Protein AF-A0A2S5X2V7-F1 (afdb_monomer_lite)

Radius of gyration: 32.19 Å; chains: 1; bounding box: 94×117×65 Å

Sequence (359 aa):
MAGRRTRREPEPGEAVPTWPRVTARIDARGGGMLSWNSTPAEISADDRDAAHASVVARCTRLAQTIARAIRLELHEENRMQEFAVHPSGVMRAIRTDGLPENDVGSEPELTVIVGTCVACAAIATAAETRCPSCGTPEPLLRHGIALRRRADTEPDQPVISEPRAGRRALRRASSQAASTAPSRRPDPGTARAPELAQAIGTETNTRPETQTETQTEPTTEPTPMPRPGTEHRPRRSSRRTAARSSAAPRALVIEFDDSSRAVLAGSAAVGRNPSPVDGRIPVRVDSRDNTVSRTHALVDLDRAGRILVTDYHSTHGVHLSGAGHSAFSPGVVYRVPSGARLRLGDVVCRVSTEPALTG

Structure (mmCIF, N/CA/C/O backbone):
data_AF-A0A2S5X2V7-F1
#
_entry.id   AF-A0A2S5X2V7-F1
#
loop_
_atom_site.group_PDB
_atom_site.id
_atom_site.type_symbol
_atom_site.label_atom_id
_atom_site.label_alt_id
_atom_site.label_comp_id
_atom_site.label_asym_id
_atom_site.label_entity_id
_atom_site.label_seq_id
_atom_site.pdbx_PDB_ins_code
_atom_site.Cartn_x
_atom_site.Cartn_y
_atom_site.Cartn_z
_atom_site.occupancy
_atom_site.B_iso_or_equiv
_atom_site.auth_seq_id
_atom_site.auth_comp_id
_atom_site.auth_asym_id
_atom_site.auth_atom_id
_atom_site.pdbx_PDB_model_num
ATOM 1 N N . MET A 1 1 ? -36.041 -12.722 -25.436 1.00 38.91 1 MET A N 1
ATOM 2 C CA . MET A 1 1 ? -36.022 -12.350 -24.006 1.00 38.91 1 MET A CA 1
ATOM 3 C C . MET A 1 1 ? -34.573 -12.204 -23.573 1.00 38.91 1 MET A C 1
ATOM 5 O O . MET A 1 1 ? -33.858 -13.195 -23.538 1.00 38.91 1 MET A O 1
ATOM 9 N N . ALA A 1 2 ? -34.108 -10.973 -23.361 1.00 41.09 2 ALA A N 1
ATOM 10 C CA . ALA A 1 2 ? -32.736 -10.703 -22.944 1.00 41.09 2 ALA A CA 1
ATOM 11 C C . ALA A 1 2 ? -32.616 -10.961 -21.435 1.00 41.09 2 ALA A C 1
ATOM 13 O O . ALA A 1 2 ? -33.194 -10.229 -20.632 1.00 41.09 2 ALA A O 1
ATOM 14 N N . GLY A 1 3 ? -31.916 -12.034 -21.060 1.00 38.81 3 GLY A N 1
ATOM 15 C CA . GLY A 1 3 ? -31.626 -12.359 -19.667 1.00 38.81 3 GLY A CA 1
ATOM 16 C C . GLY A 1 3 ? -30.844 -11.220 -19.021 1.00 38.81 3 GLY A C 1
ATOM 17 O O . GLY A 1 3 ? -29.699 -10.950 -19.385 1.00 38.81 3 GLY A O 1
ATOM 18 N N . ARG A 1 4 ? -31.490 -10.523 -18.086 1.00 40.12 4 ARG A N 1
ATOM 19 C CA . ARG A 1 4 ? -30.907 -9.439 -17.298 1.00 40.12 4 ARG A CA 1
ATOM 20 C C . ARG A 1 4 ? -29.770 -10.039 -16.465 1.00 40.12 4 ARG A C 1
ATOM 22 O O . ARG A 1 4 ? -30.026 -10.738 -15.491 1.00 40.12 4 ARG A O 1
ATOM 29 N N . ARG A 1 5 ? -28.519 -9.821 -16.888 1.00 43.16 5 ARG A N 1
ATOM 30 C CA . ARG A 1 5 ? -27.321 -10.256 -16.158 1.00 43.16 5 ARG A CA 1
ATOM 31 C C . ARG A 1 5 ? -27.294 -9.527 -14.816 1.00 43.16 5 ARG A C 1
ATOM 33 O O . ARG A 1 5 ? -26.945 -8.351 -14.755 1.00 43.16 5 ARG A O 1
ATOM 40 N N . THR A 1 6 ? -27.700 -10.201 -13.749 1.00 38.94 6 THR A N 1
ATOM 41 C CA . THR A 1 6 ? -27.481 -9.730 -12.382 1.00 38.94 6 THR A CA 1
ATOM 42 C C . THR A 1 6 ? -25.977 -9.715 -12.148 1.00 38.94 6 THR A C 1
ATOM 44 O O . THR A 1 6 ? -25.332 -10.763 -12.138 1.00 38.94 6 THR A O 1
ATOM 47 N N . ARG A 1 7 ? -25.404 -8.513 -12.045 1.00 42.72 7 ARG A N 1
ATOM 48 C CA . ARG A 1 7 ? -24.001 -8.300 -11.692 1.00 42.72 7 ARG A CA 1
ATOM 49 C C . ARG A 1 7 ? -23.820 -8.884 -10.289 1.00 42.72 7 ARG A C 1
ATOM 51 O O . ARG A 1 7 ? -24.342 -8.320 -9.334 1.00 42.72 7 ARG A O 1
ATOM 58 N N . ARG A 1 8 ? -23.196 -10.060 -10.191 1.00 41.47 8 ARG A N 1
ATOM 59 C CA . ARG A 1 8 ? -22.877 -10.686 -8.905 1.00 41.47 8 ARG A CA 1
ATOM 60 C C . ARG A 1 8 ? -21.938 -9.738 -8.165 1.00 41.47 8 ARG A C 1
ATOM 62 O O . ARG A 1 8 ? -20.911 -9.348 -8.718 1.00 41.47 8 ARG A O 1
ATOM 69 N N . GLU A 1 9 ? -22.338 -9.323 -6.975 1.00 39.69 9 GLU A N 1
ATOM 70 C CA . GLU A 1 9 ? -21.481 -8.548 -6.088 1.00 39.69 9 GLU A CA 1
ATOM 71 C C . GLU A 1 9 ? -20.317 -9.457 -5.655 1.00 39.69 9 GLU A C 1
ATOM 73 O O . GLU A 1 9 ? -20.568 -10.622 -5.330 1.00 39.69 9 GLU A O 1
ATOM 78 N N . PRO A 1 10 ? -19.053 -9.009 -5.764 1.00 37.22 10 PRO A N 1
ATOM 79 C CA . PRO A 1 10 ? -17.904 -9.846 -5.439 1.00 37.22 10 PRO A CA 1
ATOM 80 C C . PRO A 1 10 ? -17.957 -10.260 -3.970 1.00 37.22 10 PRO A C 1
ATOM 82 O O . PRO A 1 10 ? -18.129 -9.415 -3.090 1.00 37.22 10 PRO A O 1
ATOM 85 N N . GLU A 1 11 ? -17.785 -11.555 -3.708 1.00 33.16 11 GLU A N 1
ATOM 86 C CA . GLU A 1 11 ? -17.727 -12.061 -2.339 1.00 33.16 11 GLU A CA 1
ATOM 87 C C . GLU A 1 11 ? -16.511 -11.447 -1.613 1.00 33.16 11 GLU A C 1
ATOM 89 O O . GLU A 1 11 ? -15.465 -11.200 -2.237 1.00 33.16 11 GLU A O 1
ATOM 94 N N . PRO A 1 12 ? -16.590 -11.203 -0.293 1.00 34.41 12 PRO A N 1
ATOM 95 C CA . PRO A 1 12 ? -15.465 -10.692 0.482 1.00 34.41 12 PRO A CA 1
ATOM 96 C C . PRO A 1 12 ? -14.192 -11.529 0.267 1.00 34.41 12 PRO A C 1
ATOM 98 O O . PRO A 1 12 ? -14.136 -12.711 0.599 1.00 34.41 12 PRO A O 1
ATOM 101 N N . GLY A 1 13 ? -13.146 -10.903 -0.284 1.00 46.47 13 GLY A N 1
ATOM 102 C CA . GLY A 1 13 ? -11.852 -11.544 -0.560 1.00 46.47 13 GLY A CA 1
ATOM 103 C C . GLY A 1 13 ? -11.644 -12.040 -1.997 1.00 46.47 13 GLY A C 1
ATOM 104 O O . GLY A 1 13 ? -10.529 -12.454 -2.319 1.00 46.47 13 GLY A O 1
ATOM 105 N N . GLU A 1 14 ? -12.661 -11.960 -2.861 1.00 56.25 14 GLU A N 1
ATOM 106 C CA . GLU A 1 14 ? -12.552 -12.292 -4.289 1.00 56.25 14 GLU A CA 1
ATOM 107 C C . GLU A 1 14 ? -11.917 -11.147 -5.100 1.00 56.25 14 GLU A C 1
ATOM 109 O O . GLU A 1 14 ? -11.074 -11.381 -5.969 1.00 56.25 14 GLU A O 1
ATOM 114 N N . ALA A 1 15 ? -12.266 -9.899 -4.771 1.00 70.12 15 ALA A N 1
ATOM 115 C CA . ALA A 1 15 ? -11.714 -8.709 -5.411 1.00 70.12 15 ALA A CA 1
ATOM 116 C C . ALA A 1 15 ? -10.359 -8.304 -4.811 1.00 70.12 15 ALA A C 1
ATOM 118 O O . ALA A 1 15 ? -10.158 -8.300 -3.591 1.00 70.12 15 ALA A O 1
ATOM 119 N N . VAL A 1 16 ? -9.424 -7.908 -5.676 1.00 72.00 16 VAL A N 1
ATOM 120 C CA . VAL A 1 16 ? -8.134 -7.350 -5.261 1.00 72.00 16 VAL A CA 1
ATOM 121 C C . VAL A 1 16 ? -8.385 -5.969 -4.649 1.00 72.00 16 VAL A C 1
ATOM 123 O O . VAL A 1 16 ? -8.931 -5.095 -5.328 1.00 72.00 16 VAL A O 1
ATOM 126 N N . PRO A 1 17 ? -7.995 -5.741 -3.381 1.00 69.88 17 PRO A N 1
ATOM 127 C CA . PRO A 1 17 ? -8.230 -4.464 -2.721 1.00 69.88 17 PRO A CA 1
ATOM 128 C C . PRO A 1 17 ? -7.550 -3.311 -3.463 1.00 69.88 17 PRO A C 1
ATOM 130 O O . PRO A 1 17 ? -6.438 -3.458 -3.971 1.00 69.88 17 PRO A O 1
ATOM 133 N N . THR A 1 18 ? -8.181 -2.138 -3.462 1.00 70.19 18 THR A N 1
ATOM 134 C CA . THR A 1 18 ? -7.637 -0.928 -4.105 1.00 70.19 18 THR A CA 1
ATOM 135 C C . THR A 1 18 ? -6.411 -0.362 -3.390 1.00 70.19 18 THR A C 1
ATOM 137 O O . THR A 1 18 ? -5.687 0.446 -3.965 1.00 70.19 18 THR A O 1
ATOM 140 N N . TRP A 1 19 ? -6.148 -0.804 -2.156 1.00 66.00 19 TRP A N 1
ATOM 141 C CA . TRP A 1 19 ? -4.973 -0.413 -1.389 1.00 66.00 19 TRP A CA 1
ATOM 142 C C . TRP A 1 19 ? -3.916 -1.528 -1.315 1.00 66.00 19 TRP A C 1
ATOM 144 O O . TRP A 1 19 ? -4.266 -2.690 -1.069 1.00 66.00 19 TRP A O 1
ATOM 154 N N . PRO A 1 20 ? -2.615 -1.197 -1.366 1.00 76.69 20 PRO A N 1
ATOM 155 C CA . PRO A 1 20 ? -2.043 0.133 -1.584 1.00 76.69 20 PRO A CA 1
ATOM 156 C C . PRO A 1 20 ? -2.341 0.666 -2.979 1.00 76.69 20 PRO A C 1
ATOM 158 O O . PRO A 1 20 ? -2.379 -0.112 -3.928 1.00 76.69 20 PRO A O 1
ATOM 161 N N . ARG A 1 21 ? -2.526 1.986 -3.097 1.00 77.75 21 ARG A N 1
ATOM 162 C CA . ARG A 1 21 ? -2.690 2.603 -4.411 1.00 77.75 21 ARG A CA 1
ATOM 163 C C . ARG A 1 21 ? -1.318 2.684 -5.057 1.00 77.75 21 ARG A C 1
ATOM 165 O O . ARG A 1 21 ? -0.456 3.431 -4.585 1.00 77.75 21 ARG A O 1
ATOM 172 N N . VAL A 1 22 ? -1.118 1.890 -6.099 1.00 91.44 22 VAL A N 1
ATOM 173 C CA . VAL A 1 22 ? 0.116 1.889 -6.874 1.00 91.44 22 VAL A CA 1
ATOM 174 C C . VAL A 1 22 ? -0.205 2.301 -8.295 1.00 91.44 22 VAL A C 1
ATOM 176 O O . VAL A 1 22 ? -0.992 1.640 -8.965 1.00 91.44 22 VAL A O 1
ATOM 179 N N . THR A 1 23 ? 0.412 3.386 -8.749 1.00 92.62 23 THR A N 1
ATOM 180 C CA . THR A 1 23 ? 0.269 3.865 -10.125 1.00 92.62 23 THR A CA 1
ATOM 181 C C . THR A 1 23 ? 1.649 3.981 -10.744 1.00 92.62 23 THR A C 1
ATOM 183 O O . THR A 1 23 ? 2.519 4.629 -10.163 1.00 92.62 23 THR A O 1
ATOM 186 N N . ALA A 1 24 ? 1.857 3.382 -11.908 1.00 94.56 24 ALA A N 1
ATOM 187 C CA . ALA A 1 24 ? 3.091 3.482 -12.671 1.00 94.56 24 ALA A CA 1
ATOM 188 C C . ALA A 1 24 ? 2.823 4.172 -14.007 1.00 94.56 24 ALA A C 1
ATOM 190 O O . ALA A 1 24 ? 1.793 3.937 -14.633 1.00 94.56 24 ALA A O 1
ATOM 191 N N . ARG A 1 25 ? 3.753 5.015 -14.449 1.00 94.56 25 ARG A N 1
ATOM 192 C CA . ARG A 1 25 ? 3.775 5.585 -15.798 1.00 94.56 25 ARG A CA 1
ATOM 193 C C . ARG A 1 25 ? 5.113 5.233 -16.419 1.00 94.56 25 ARG A C 1
ATOM 195 O O . ARG A 1 25 ? 6.131 5.558 -15.812 1.00 94.56 25 ARG A O 1
ATOM 202 N N . ILE A 1 26 ? 5.101 4.575 -17.571 1.00 93.00 26 ILE A N 1
ATOM 203 C CA . ILE A 1 26 ? 6.309 4.139 -18.279 1.00 93.00 26 ILE A CA 1
ATOM 204 C C . ILE A 1 26 ? 6.290 4.743 -19.685 1.00 93.00 26 ILE A C 1
ATOM 206 O O . ILE A 1 26 ? 5.258 4.739 -20.360 1.00 93.00 26 ILE A O 1
ATOM 210 N N . ASP A 1 27 ? 7.423 5.292 -20.111 1.00 90.25 27 ASP A N 1
ATOM 211 C CA . ASP A 1 27 ? 7.641 5.779 -21.468 1.00 90.25 27 ASP A CA 1
ATOM 212 C C . ASP A 1 27 ? 8.335 4.730 -22.357 1.00 90.25 27 ASP A C 1
ATOM 214 O O . ASP A 1 27 ? 8.827 3.697 -21.902 1.00 90.25 27 ASP A O 1
ATOM 218 N N . ALA A 1 28 ? 8.386 4.997 -23.664 1.00 87.44 28 ALA A N 1
ATOM 219 C CA . ALA A 1 28 ? 8.975 4.078 -24.639 1.00 87.44 28 ALA A CA 1
ATOM 220 C C . ALA A 1 28 ? 10.493 3.859 -24.467 1.00 87.44 28 ALA A C 1
ATOM 222 O O . ALA A 1 28 ? 11.041 2.933 -25.059 1.00 87.44 28 ALA A O 1
ATOM 223 N N . ARG A 1 29 ? 11.183 4.704 -23.691 1.00 89.00 29 ARG A N 1
ATOM 224 C CA . ARG A 1 29 ? 12.630 4.633 -23.444 1.00 89.00 29 ARG A CA 1
ATOM 225 C C . ARG A 1 29 ? 12.968 3.930 -22.127 1.00 89.00 29 ARG A C 1
ATOM 227 O O . ARG A 1 29 ? 14.132 3.921 -21.748 1.00 89.00 29 ARG A O 1
ATOM 234 N N . GLY A 1 30 ? 11.979 3.378 -21.421 1.00 85.69 30 GLY A N 1
ATOM 235 C CA . GLY A 1 30 ? 12.186 2.748 -20.115 1.00 85.69 30 GLY A CA 1
ATOM 236 C C . GLY A 1 30 ? 12.307 3.742 -18.953 1.00 85.69 30 GLY A C 1
ATOM 237 O O . GLY A 1 30 ? 12.647 3.351 -17.833 1.00 85.69 30 GLY A O 1
ATOM 238 N N . GLY A 1 31 ? 12.030 5.025 -19.200 1.00 88.00 31 GLY A N 1
ATOM 239 C CA . GLY A 1 31 ? 11.876 6.045 -18.171 1.00 88.00 31 GLY A CA 1
ATOM 240 C C . GLY A 1 31 ? 10.458 6.050 -17.608 1.00 88.00 31 GLY A C 1
ATOM 241 O O . GLY A 1 31 ? 9.508 5.583 -18.239 1.00 88.00 31 GLY A O 1
ATOM 242 N N . GLY A 1 32 ? 10.286 6.560 -16.392 1.00 88.31 32 GLY A N 1
ATOM 243 C CA . GLY A 1 32 ? 8.955 6.626 -15.815 1.00 88.31 32 GLY A CA 1
ATOM 244 C C . GLY A 1 32 ? 8.888 7.058 -14.365 1.00 88.31 32 GLY A C 1
ATOM 245 O O . GLY A 1 32 ? 9.869 7.458 -13.742 1.00 88.31 32 GLY A O 1
ATOM 246 N N . MET A 1 33 ? 7.687 6.939 -13.811 1.00 91.38 33 MET A N 1
ATOM 247 C CA . MET A 1 33 ? 7.412 7.219 -12.411 1.00 91.38 33 MET A CA 1
ATOM 248 C C . MET A 1 33 ? 6.496 6.145 -11.833 1.00 91.38 33 MET A C 1
ATOM 250 O O . MET A 1 33 ? 5.394 5.923 -12.328 1.00 91.38 33 MET A O 1
ATOM 254 N N . LEU A 1 34 ? 6.941 5.509 -10.754 1.00 90.56 34 LEU A N 1
ATOM 255 C CA . LEU A 1 34 ? 6.125 4.680 -9.881 1.00 90.56 34 LEU A CA 1
ATOM 256 C C . LEU A 1 34 ? 5.682 5.528 -8.696 1.00 90.56 34 LEU A C 1
ATOM 258 O O . LEU A 1 34 ? 6.505 6.120 -8.013 1.00 90.56 34 LEU A O 1
ATOM 262 N N . SER A 1 35 ? 4.397 5.548 -8.395 1.00 82.56 35 SER A N 1
ATOM 263 C CA . SER A 1 35 ? 3.876 6.159 -7.181 1.00 82.56 35 SER A CA 1
ATOM 264 C C . SER A 1 35 ? 3.249 5.099 -6.297 1.00 82.56 35 SER A C 1
ATOM 266 O O . SER A 1 35 ? 2.527 4.219 -6.767 1.00 82.56 35 SER A O 1
ATOM 268 N N . TRP A 1 36 ? 3.528 5.192 -5.004 1.00 82.12 36 TRP A N 1
ATOM 269 C CA . TRP A 1 36 ? 2.879 4.385 -3.985 1.00 82.12 36 TRP A CA 1
ATOM 270 C C . TRP A 1 36 ? 2.255 5.310 -2.947 1.00 82.12 36 TRP A C 1
ATOM 272 O O . TRP A 1 36 ? 2.966 6.102 -2.332 1.00 82.12 36 TRP A O 1
ATOM 282 N N . ASN A 1 37 ? 0.930 5.244 -2.783 1.00 73.75 37 ASN A N 1
ATOM 283 C CA . ASN A 1 37 ? 0.168 6.160 -1.926 1.00 73.75 37 ASN A CA 1
ATOM 284 C C . ASN A 1 37 ? 0.568 7.634 -2.168 1.00 73.75 37 ASN A C 1
ATOM 286 O O . ASN A 1 37 ? 0.846 8.377 -1.232 1.00 73.75 37 ASN A O 1
ATOM 290 N N . SER A 1 38 ? 0.668 8.033 -3.442 1.00 69.75 38 SER A N 1
ATOM 291 C CA . SER A 1 38 ? 1.097 9.375 -3.881 1.00 69.75 38 SER A CA 1
ATOM 292 C C . SER A 1 38 ? 2.555 9.756 -3.582 1.00 69.75 38 SER A C 1
ATOM 294 O O . SER A 1 38 ? 2.934 10.895 -3.835 1.00 69.75 38 SER A O 1
ATOM 296 N N . THR A 1 39 ? 3.393 8.834 -3.098 1.00 73.12 39 THR A N 1
ATOM 297 C CA . THR A 1 39 ? 4.844 9.046 -2.981 1.00 73.12 39 THR A CA 1
ATOM 298 C C . THR A 1 39 ? 5.514 8.635 -4.292 1.00 73.12 39 THR A C 1
ATOM 300 O O . THR A 1 39 ? 5.532 7.435 -4.589 1.00 73.12 39 THR A O 1
ATOM 303 N N . PRO A 1 40 ? 6.025 9.583 -5.100 1.00 79.06 40 PRO A N 1
ATOM 304 C CA . PRO A 1 40 ? 6.637 9.275 -6.384 1.00 79.06 40 PRO A CA 1
ATOM 305 C C . PRO A 1 40 ? 8.042 8.694 -6.215 1.00 79.06 40 PRO A C 1
ATOM 307 O O . PRO A 1 40 ? 8.782 9.023 -5.287 1.00 79.06 40 PRO A O 1
ATOM 310 N N . ALA A 1 41 ? 8.407 7.835 -7.152 1.00 82.62 41 ALA A N 1
ATOM 311 C CA . ALA A 1 41 ? 9.702 7.211 -7.286 1.00 82.62 41 ALA A CA 1
ATOM 312 C C . ALA A 1 41 ? 10.006 7.056 -8.781 1.00 82.62 41 ALA A C 1
ATOM 314 O O . ALA A 1 41 ? 9.272 6.380 -9.498 1.00 82.62 41 ALA A O 1
ATOM 315 N N . GLU A 1 42 ? 11.077 7.684 -9.253 1.00 87.31 42 GLU A N 1
ATOM 316 C CA . GLU A 1 42 ? 11.547 7.547 -10.631 1.00 87.31 42 GLU A CA 1
ATOM 317 C C . GLU A 1 42 ? 11.888 6.092 -10.988 1.00 87.31 42 GLU A C 1
ATOM 319 O O . GLU A 1 42 ? 12.399 5.311 -10.179 1.00 87.31 42 GLU A O 1
ATOM 324 N N . ILE A 1 43 ? 11.579 5.733 -12.228 1.00 88.06 43 ILE A N 1
ATOM 325 C CA . ILE A 1 43 ? 11.966 4.474 -12.854 1.00 88.06 43 ILE A CA 1
ATOM 326 C C . ILE A 1 43 ? 12.939 4.828 -13.974 1.00 88.06 43 ILE A C 1
ATOM 328 O O . ILE A 1 43 ? 12.663 5.712 -14.784 1.00 88.06 43 ILE A O 1
ATOM 332 N N . SER A 1 44 ? 14.066 4.126 -14.020 1.00 87.19 44 SER A N 1
ATOM 333 C CA . SER A 1 44 ? 15.013 4.197 -15.126 1.00 87.19 44 SER A CA 1
ATOM 334 C C . SER A 1 44 ? 15.494 2.787 -15.447 1.00 87.19 44 SER A C 1
ATOM 336 O O . SER A 1 44 ? 16.053 2.102 -14.584 1.00 87.19 44 SER A O 1
ATOM 338 N N . ALA A 1 45 ? 15.239 2.358 -16.678 1.00 88.19 45 ALA A N 1
ATOM 339 C CA . ALA A 1 45 ? 15.683 1.096 -17.249 1.00 88.19 45 ALA A CA 1
ATOM 340 C C . ALA A 1 45 ? 16.203 1.319 -18.678 1.00 88.19 45 ALA A C 1
ATOM 342 O O . ALA A 1 45 ? 16.084 2.419 -19.214 1.00 88.19 45 ALA A O 1
ATOM 343 N N . ASP A 1 46 ? 16.809 0.288 -19.271 1.00 87.81 46 ASP A N 1
ATOM 344 C CA . ASP A 1 46 ? 17.400 0.378 -20.616 1.00 87.81 46 ASP A CA 1
ATOM 345 C C . ASP A 1 46 ? 16.344 0.454 -21.726 1.00 87.81 46 ASP A C 1
ATOM 347 O O . ASP A 1 46 ? 16.576 1.050 -22.777 1.00 87.81 46 ASP A O 1
ATOM 351 N N . ASP A 1 47 ? 15.180 -0.143 -21.479 1.00 90.44 47 ASP A N 1
ATOM 352 C CA . ASP A 1 47 ? 14.048 -0.189 -22.391 1.00 90.44 47 ASP A CA 1
ATOM 353 C C . ASP A 1 47 ? 12.727 -0.352 -21.616 1.00 90.44 47 ASP A C 1
ATOM 355 O O . ASP A 1 47 ? 12.691 -0.446 -20.381 1.00 90.44 47 ASP A O 1
ATOM 359 N N . ARG A 1 48 ? 11.614 -0.349 -22.356 1.00 90.31 48 ARG A N 1
ATOM 360 C CA . ARG A 1 48 ? 10.261 -0.476 -21.804 1.00 90.31 48 ARG A CA 1
ATOM 361 C C . ARG A 1 48 ? 10.034 -1.807 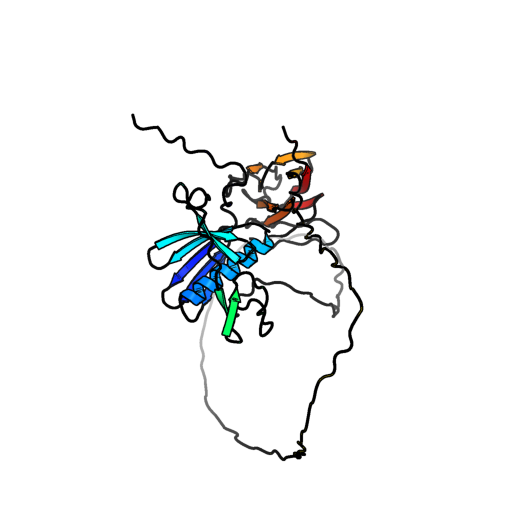-21.086 1.00 90.31 48 ARG A C 1
ATOM 363 O O . ARG A 1 48 ? 9.425 -1.800 -20.018 1.00 90.31 48 ARG A O 1
ATOM 370 N N . ASP A 1 49 ? 10.505 -2.921 -21.637 1.00 89.00 49 ASP A N 1
ATOM 371 C CA . ASP A 1 49 ? 10.268 -4.251 -21.066 1.00 89.00 49 ASP A CA 1
ATOM 372 C C . ASP A 1 49 ? 11.022 -4.402 -19.741 1.00 89.00 49 ASP A C 1
ATOM 374 O O . ASP A 1 49 ? 10.474 -4.889 -18.747 1.00 89.00 49 ASP A O 1
ATOM 378 N N . ALA A 1 50 ? 12.248 -3.879 -19.683 1.00 89.88 50 ALA A N 1
ATOM 379 C CA . ALA A 1 50 ? 13.033 -3.776 -18.466 1.00 89.88 50 ALA A CA 1
ATOM 380 C C . ALA A 1 50 ? 12.346 -2.878 -17.423 1.00 89.88 50 ALA A C 1
ATOM 382 O O . ALA A 1 50 ? 12.251 -3.266 -16.257 1.00 89.88 50 ALA A O 1
ATOM 383 N N . ALA A 1 51 ? 11.797 -1.722 -17.820 1.00 91.50 51 ALA A N 1
ATOM 384 C CA . ALA A 1 51 ? 11.049 -0.848 -16.912 1.00 91.50 51 ALA A CA 1
ATOM 385 C C . ALA A 1 51 ? 9.785 -1.525 -16.367 1.00 91.50 51 ALA A C 1
ATOM 387 O O . ALA A 1 51 ? 9.496 -1.437 -15.169 1.00 91.50 51 ALA A O 1
ATOM 388 N N . HIS A 1 52 ? 9.055 -2.242 -17.221 1.00 91.75 52 HIS A N 1
ATOM 389 C CA . HIS A 1 52 ? 7.880 -3.010 -16.831 1.00 91.75 52 HIS A CA 1
ATOM 390 C C . HIS A 1 52 ? 8.252 -4.105 -15.818 1.00 91.75 52 HIS A C 1
ATOM 392 O O . HIS A 1 52 ? 7.641 -4.207 -14.748 1.00 91.75 52 HIS A O 1
ATOM 398 N N . ALA A 1 53 ? 9.331 -4.850 -16.075 1.00 91.50 53 ALA A N 1
ATOM 399 C CA . ALA A 1 53 ? 9.862 -5.839 -15.144 1.00 91.50 53 ALA A CA 1
ATOM 400 C C . ALA A 1 53 ? 10.284 -5.218 -13.798 1.00 91.50 53 ALA A C 1
ATOM 402 O O . ALA A 1 53 ? 9.949 -5.760 -12.740 1.00 91.50 53 ALA A O 1
ATOM 403 N N . SER A 1 54 ? 10.939 -4.051 -13.808 1.00 91.56 54 SER A N 1
ATOM 404 C CA . SER A 1 54 ? 11.287 -3.293 -12.598 1.00 91.56 54 SER A CA 1
ATOM 405 C C . SER A 1 54 ? 10.051 -2.871 -11.794 1.00 91.56 54 SER A C 1
ATOM 407 O O . SER A 1 54 ? 10.020 -3.032 -10.568 1.00 91.56 54 SER A O 1
ATOM 409 N N . VAL A 1 55 ? 9.009 -2.356 -12.460 1.00 93.62 55 VAL A N 1
ATOM 410 C CA . VAL A 1 55 ? 7.743 -1.961 -11.820 1.00 93.62 55 VAL A CA 1
ATOM 411 C C . VAL A 1 55 ? 7.086 -3.157 -11.148 1.00 93.62 55 VAL A C 1
ATOM 413 O O . VAL A 1 55 ? 6.739 -3.081 -9.964 1.00 93.62 55 VAL A O 1
ATOM 416 N N . VAL A 1 56 ? 6.959 -4.278 -11.859 1.00 93.50 56 VAL A N 1
ATOM 417 C CA . VAL A 1 56 ? 6.328 -5.483 -11.314 1.00 93.50 56 VAL A CA 1
ATOM 418 C C . VAL A 1 56 ? 7.161 -6.078 -10.184 1.00 93.50 56 VAL A C 1
ATOM 420 O O . VAL A 1 56 ? 6.589 -6.469 -9.167 1.00 93.50 56 VAL A O 1
ATOM 423 N N . ALA A 1 57 ? 8.493 -6.083 -10.279 1.00 92.12 57 ALA A N 1
ATOM 424 C CA . ALA A 1 57 ? 9.366 -6.517 -9.187 1.00 92.12 57 ALA A CA 1
ATOM 425 C C . ALA A 1 57 ? 9.136 -5.681 -7.919 1.00 92.12 57 ALA A C 1
ATOM 427 O O . ALA A 1 57 ? 8.952 -6.222 -6.826 1.00 92.12 57 ALA A O 1
ATOM 428 N N . ARG A 1 58 ? 9.042 -4.354 -8.052 1.00 90.69 58 ARG A N 1
ATOM 429 C CA . ARG A 1 58 ? 8.786 -3.455 -6.919 1.00 90.69 58 ARG A CA 1
ATOM 430 C C . ARG A 1 58 ? 7.386 -3.630 -6.332 1.00 90.69 58 ARG A C 1
ATOM 432 O O . ARG A 1 58 ? 7.233 -3.703 -5.111 1.00 90.69 58 ARG A O 1
ATOM 439 N N . CYS A 1 59 ? 6.376 -3.770 -7.184 1.00 92.56 59 CYS A N 1
ATOM 440 C CA . CYS A 1 59 ? 5.014 -4.100 -6.770 1.00 92.56 59 CYS A CA 1
ATOM 441 C C . CYS A 1 59 ? 4.962 -5.455 -6.051 1.00 92.56 59 CYS A C 1
ATOM 443 O O . CYS A 1 59 ? 4.308 -5.591 -5.020 1.00 92.56 59 CYS A O 1
ATOM 445 N N . THR A 1 60 ? 5.729 -6.434 -6.525 1.00 91.12 60 THR A N 1
ATOM 446 C CA . THR A 1 60 ? 5.854 -7.755 -5.904 1.00 91.12 60 THR A CA 1
ATOM 447 C C . THR A 1 60 ? 6.489 -7.657 -4.521 1.00 91.12 60 THR A C 1
ATOM 449 O O . THR A 1 60 ? 5.982 -8.261 -3.578 1.00 91.12 60 THR A O 1
ATOM 452 N N . ARG A 1 61 ? 7.534 -6.838 -4.338 1.00 89.19 61 ARG A N 1
ATOM 453 C CA . ARG A 1 61 ? 8.120 -6.567 -3.011 1.00 89.19 61 ARG A CA 1
ATOM 454 C C . ARG A 1 61 ? 7.101 -5.982 -2.036 1.00 89.19 61 ARG A C 1
ATOM 456 O O . ARG A 1 61 ? 7.066 -6.381 -0.867 1.00 89.19 61 ARG A O 1
ATOM 463 N N . LEU A 1 62 ? 6.268 -5.057 -2.505 1.00 84.94 62 LEU A N 1
ATOM 464 C CA . LEU A 1 62 ? 5.198 -4.478 -1.701 1.00 84.94 62 LEU A CA 1
ATOM 465 C C . LEU A 1 62 ? 4.141 -5.536 -1.357 1.00 84.94 62 LEU A C 1
ATOM 467 O O . LEU A 1 62 ? 3.844 -5.729 -0.179 1.00 84.94 62 LEU A O 1
ATOM 471 N N . ALA A 1 63 ? 3.669 -6.293 -2.351 1.00 85.06 63 ALA A N 1
ATOM 472 C CA . ALA A 1 63 ? 2.733 -7.406 -2.195 1.00 85.06 63 ALA A CA 1
ATOM 473 C C . ALA A 1 63 ? 3.239 -8.472 -1.203 1.00 85.06 63 ALA A C 1
ATOM 475 O O . ALA A 1 63 ? 2.483 -8.942 -0.353 1.00 85.06 63 ALA A O 1
ATOM 476 N N . GLN A 1 64 ? 4.527 -8.824 -1.255 1.00 82.62 64 GLN A N 1
ATOM 477 C CA . GLN A 1 64 ? 5.186 -9.724 -0.300 1.00 82.62 64 GLN A CA 1
ATOM 478 C C . GLN A 1 64 ? 5.170 -9.159 1.122 1.00 82.62 64 GLN A C 1
ATOM 480 O O . GLN A 1 64 ? 4.886 -9.893 2.068 1.00 82.62 64 GLN A O 1
ATOM 485 N N . THR A 1 65 ? 5.430 -7.859 1.271 1.00 79.44 65 THR A N 1
ATOM 486 C CA . THR A 1 65 ? 5.447 -7.176 2.574 1.00 79.44 65 THR A CA 1
ATOM 487 C C . THR A 1 65 ? 4.069 -7.194 3.232 1.00 79.44 65 THR A C 1
ATOM 489 O O . THR A 1 65 ? 3.958 -7.504 4.416 1.00 79.44 65 THR A O 1
ATOM 492 N N . ILE A 1 66 ? 3.012 -6.939 2.457 1.00 78.50 66 ILE A N 1
ATOM 493 C CA . ILE A 1 66 ? 1.622 -6.976 2.940 1.00 78.50 66 ILE A CA 1
ATOM 494 C C . ILE A 1 66 ? 0.979 -8.373 2.851 1.00 78.50 66 ILE A C 1
ATOM 496 O O . ILE A 1 66 ? -0.196 -8.540 3.167 1.00 78.50 66 ILE A O 1
ATOM 500 N N . ALA A 1 67 ? 1.724 -9.369 2.366 1.00 76.94 67 ALA A N 1
ATOM 501 C CA . ALA A 1 67 ? 1.300 -10.750 2.147 1.00 76.94 67 ALA A CA 1
ATOM 502 C C . ALA A 1 67 ? -0.014 -10.929 1.349 1.00 76.94 67 ALA A C 1
ATOM 504 O O . ALA A 1 67 ? -0.750 -11.894 1.572 1.00 76.94 67 ALA A O 1
ATOM 505 N N . ARG A 1 68 ? -0.319 -10.041 0.394 1.00 80.31 68 ARG A N 1
ATOM 506 C CA . ARG A 1 68 ? -1.497 -10.135 -0.491 1.00 80.31 68 ARG A CA 1
ATOM 507 C C . ARG A 1 68 ? -1.236 -9.499 -1.854 1.00 80.31 68 ARG A C 1
ATOM 509 O O . ARG A 1 68 ? -0.269 -8.765 -2.008 1.00 80.31 68 ARG A O 1
ATOM 516 N N . ALA A 1 69 ? -2.092 -9.803 -2.832 1.00 83.44 69 ALA A N 1
ATOM 517 C CA . ALA A 1 69 ? -2.032 -9.138 -4.131 1.00 83.44 69 ALA A CA 1
ATOM 518 C C . ALA A 1 69 ? -2.371 -7.648 -3.994 1.00 83.44 69 ALA A C 1
ATOM 520 O O . ALA A 1 69 ? -3.191 -7.282 -3.147 1.00 83.44 69 ALA A O 1
ATOM 521 N N . ILE A 1 70 ? -1.738 -6.821 -4.819 1.00 89.25 70 ILE A N 1
ATOM 522 C CA . ILE A 1 70 ? -1.983 -5.379 -4.882 1.00 89.25 70 ILE A CA 1
ATOM 523 C C . ILE A 1 70 ? -2.477 -4.982 -6.255 1.00 89.25 70 ILE A C 1
ATOM 525 O O . ILE A 1 70 ? -2.143 -5.633 -7.242 1.00 89.25 70 ILE A O 1
ATOM 529 N N . ARG A 1 71 ? -3.235 -3.893 -6.304 1.00 91.69 71 ARG A N 1
ATOM 530 C CA . ARG A 1 71 ? -3.677 -3.278 -7.545 1.00 91.69 71 ARG A CA 1
ATOM 531 C C . ARG A 1 71 ? -2.606 -2.316 -8.058 1.00 91.69 71 ARG A C 1
ATOM 533 O O . ARG A 1 71 ? -2.164 -1.432 -7.327 1.00 91.69 71 ARG A O 1
ATOM 540 N N . LEU A 1 72 ? -2.192 -2.517 -9.301 1.00 94.25 72 LEU A N 1
ATOM 541 C CA . LEU A 1 72 ? -1.295 -1.657 -10.058 1.00 94.25 72 LEU A CA 1
ATOM 542 C C . LEU A 1 72 ? -2.094 -1.015 -11.189 1.00 94.25 72 LEU A C 1
ATOM 544 O O . LEU A 1 72 ? -2.638 -1.717 -12.032 1.00 94.25 72 LEU A O 1
ATOM 548 N N . GLU A 1 73 ? -2.137 0.309 -11.207 1.00 94.44 73 GLU A N 1
ATOM 549 C CA . GLU A 1 73 ? -2.629 1.105 -12.328 1.00 94.44 73 GLU A CA 1
ATOM 550 C C . GLU A 1 73 ? -1.431 1.473 -13.209 1.00 94.44 73 GLU A C 1
ATOM 552 O O . GLU A 1 73 ? -0.589 2.286 -12.821 1.00 94.44 73 GLU A O 1
ATOM 557 N N . LEU A 1 74 ? -1.309 0.839 -14.368 1.00 94.12 74 LEU A N 1
ATOM 558 C CA . LEU A 1 74 ? -0.177 1.010 -15.268 1.00 94.12 74 LEU A CA 1
ATOM 559 C C . LEU A 1 74 ? -0.595 1.866 -16.467 1.00 94.12 74 LEU A C 1
ATOM 561 O O . LEU A 1 74 ? -1.520 1.524 -17.202 1.00 94.12 74 LEU A O 1
ATOM 565 N N . HIS A 1 75 ? 0.092 2.992 -16.643 1.00 93.94 75 HIS A N 1
ATOM 566 C CA . HIS A 1 75 ? -0.064 3.903 -17.772 1.00 93.94 75 HIS A CA 1
ATOM 567 C C . HIS A 1 75 ? 1.102 3.711 -18.730 1.00 93.94 75 HIS A C 1
ATOM 569 O O . HIS A 1 75 ? 2.247 4.025 -18.392 1.00 93.94 75 HIS A O 1
ATOM 575 N N . GLU A 1 76 ? 0.797 3.258 -19.935 1.00 89.38 76 GLU A N 1
ATOM 576 C CA . GLU A 1 76 ? 1.766 3.107 -21.013 1.00 89.38 76 GLU A CA 1
ATOM 577 C C . GLU A 1 76 ? 1.271 3.871 -22.231 1.00 89.38 76 GLU A C 1
ATOM 579 O O . GLU A 1 76 ? 0.174 3.617 -22.735 1.00 89.38 76 GLU A O 1
ATOM 584 N N . GLU A 1 77 ? 2.082 4.818 -22.701 1.00 83.38 77 GLU A N 1
ATOM 585 C CA . GLU A 1 77 ? 1.732 5.721 -23.801 1.00 83.38 77 GLU A CA 1
ATOM 586 C C . GLU A 1 77 ? 0.385 6.429 -23.552 1.00 83.38 77 GLU A C 1
ATOM 588 O O . GLU A 1 77 ? 0.318 7.383 -22.778 1.00 83.38 77 GLU A O 1
ATOM 593 N N . ASN A 1 78 ? -0.686 5.952 -24.194 1.00 82.25 78 ASN A N 1
ATOM 594 C CA . ASN A 1 78 ? -2.041 6.487 -24.090 1.00 82.25 78 ASN A CA 1
ATOM 595 C C . ASN A 1 78 ? -3.061 5.439 -23.609 1.00 82.25 78 ASN A C 1
ATOM 597 O O . ASN A 1 78 ? -4.266 5.597 -23.807 1.00 82.25 78 ASN A O 1
ATOM 601 N N . ARG A 1 79 ? -2.586 4.333 -23.026 1.00 87.75 79 ARG A N 1
ATOM 602 C CA . ARG A 1 79 ? -3.414 3.268 -22.456 1.00 87.75 79 ARG A CA 1
ATOM 603 C C . ARG A 1 79 ? -3.197 3.199 -20.951 1.00 87.75 79 ARG A C 1
ATOM 605 O O . ARG A 1 79 ? -2.072 3.282 -20.469 1.00 87.75 79 ARG A O 1
ATOM 612 N N . MET A 1 80 ? -4.295 3.028 -20.226 1.00 91.00 80 MET A N 1
ATOM 613 C CA . MET A 1 80 ? -4.290 2.717 -18.803 1.00 91.00 80 MET A CA 1
ATOM 614 C C . MET A 1 80 ? -4.889 1.325 -18.629 1.00 91.00 80 MET A C 1
ATOM 616 O O . MET A 1 80 ? -5.955 1.042 -19.179 1.00 91.00 80 MET A O 1
ATOM 620 N N . GLN A 1 81 ? -4.182 0.466 -17.902 1.00 90.50 81 GLN A N 1
ATOM 621 C CA . GLN A 1 81 ? -4.614 -0.885 -17.564 1.00 90.50 81 GLN A CA 1
ATOM 622 C C . GLN A 1 81 ? -4.421 -1.141 -16.074 1.00 90.50 81 GLN A C 1
ATOM 624 O O . GLN A 1 81 ? -3.545 -0.559 -15.431 1.00 90.50 81 GLN A O 1
ATOM 629 N N . GLU A 1 82 ? -5.238 -2.033 -15.524 1.00 92.25 82 GLU A N 1
ATOM 630 C CA . GLU A 1 82 ? -5.156 -2.412 -14.123 1.00 92.25 82 GLU A CA 1
ATOM 631 C C . GLU A 1 82 ? -4.747 -3.865 -13.972 1.00 92.25 82 GLU A C 1
ATOM 633 O O . GLU A 1 82 ? -5.255 -4.766 -14.640 1.00 92.25 82 GLU A O 1
ATOM 638 N N . PHE A 1 83 ? -3.827 -4.089 -13.043 1.00 93.25 83 PHE A N 1
ATOM 639 C CA . PHE A 1 83 ? -3.265 -5.397 -12.783 1.00 93.25 83 PHE A CA 1
ATOM 640 C C . PHE A 1 83 ? -3.319 -5.736 -11.301 1.00 93.25 83 PHE A C 1
ATOM 642 O O . PHE A 1 83 ? -3.110 -4.891 -10.433 1.00 93.25 83 PHE A O 1
ATOM 649 N N . ALA A 1 84 ? -3.535 -7.009 -11.005 1.00 90.19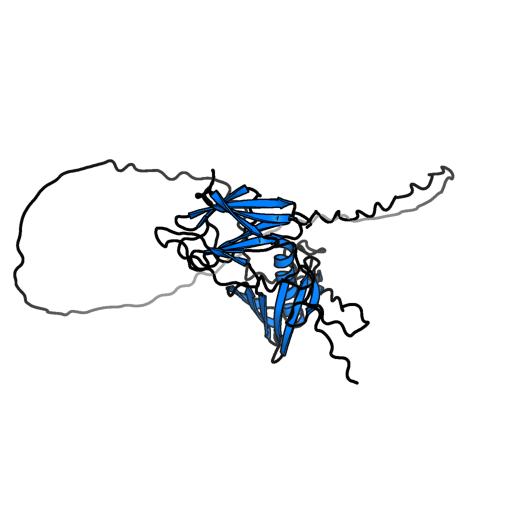 84 ALA A N 1
ATOM 650 C CA . ALA A 1 84 ? -3.219 -7.602 -9.724 1.00 90.19 84 ALA A CA 1
ATOM 651 C C . ALA A 1 84 ? -1.785 -8.130 -9.755 1.00 90.19 84 ALA A C 1
ATOM 653 O O . ALA A 1 84 ? -1.470 -9.061 -10.498 1.00 90.19 84 ALA A O 1
ATOM 654 N N . VAL A 1 85 ? -0.921 -7.569 -8.914 1.00 93.00 85 VAL A N 1
ATOM 655 C CA . VAL A 1 85 ? 0.443 -8.066 -8.714 1.00 93.00 85 VAL A CA 1
ATOM 656 C C . VAL A 1 85 ? 0.479 -8.909 -7.448 1.00 93.00 85 VAL A C 1
ATOM 658 O O . VAL A 1 85 ? 0.219 -8.424 -6.345 1.00 93.00 85 VAL A O 1
ATOM 661 N N . HIS A 1 86 ? 0.779 -10.196 -7.601 1.00 87.81 86 HIS A N 1
ATOM 662 C CA . HIS A 1 86 ? 0.793 -11.163 -6.511 1.00 87.81 86 HIS A CA 1
ATOM 663 C C . HIS A 1 86 ? 2.159 -11.220 -5.803 1.00 87.81 86 HIS A C 1
ATOM 665 O O . HIS A 1 86 ? 3.194 -11.002 -6.430 1.00 87.81 86 HIS A O 1
ATOM 671 N N . PRO A 1 87 ? 2.207 -11.641 -4.521 1.00 84.38 87 PRO A N 1
ATOM 672 C CA . PRO A 1 87 ? 3.469 -11.864 -3.801 1.00 84.38 87 PRO A CA 1
ATOM 673 C C . PRO A 1 87 ? 4.428 -12.863 -4.473 1.00 84.38 87 PRO A C 1
ATOM 675 O O . PRO A 1 87 ? 5.616 -12.893 -4.158 1.00 84.38 87 PRO A O 1
ATOM 678 N N . SER A 1 88 ? 3.908 -13.706 -5.369 1.00 84.00 88 SER A N 1
ATOM 679 C CA . SER A 1 88 ? 4.659 -14.694 -6.144 1.00 84.00 88 SER A CA 1
ATOM 680 C C . SER A 1 88 ? 5.329 -14.130 -7.400 1.00 84.00 88 SER A C 1
ATOM 682 O O . SER A 1 88 ? 5.878 -14.918 -8.157 1.00 84.00 88 SER A O 1
ATOM 684 N N . GLY A 1 89 ? 5.247 -12.822 -7.670 1.00 84.88 89 GLY A N 1
ATOM 685 C CA . GLY A 1 89 ? 5.779 -12.223 -8.904 1.00 84.88 89 GLY A CA 1
ATOM 686 C C . GLY A 1 89 ? 4.920 -12.464 -10.144 1.00 84.88 89 GLY A C 1
ATOM 687 O O . GLY A 1 89 ? 5.364 -12.220 -11.261 1.00 84.88 89 GLY A O 1
ATOM 688 N N . VAL A 1 90 ? 3.696 -12.955 -9.943 1.00 88.62 90 VAL A N 1
ATOM 689 C CA . VAL A 1 90 ? 2.712 -13.153 -11.008 1.00 88.62 90 VAL A CA 1
ATOM 690 C C . VAL A 1 90 ? 1.873 -11.889 -11.138 1.00 88.62 90 VAL A C 1
ATOM 692 O O . VAL A 1 90 ? 1.360 -11.383 -10.135 1.00 88.62 90 VAL A O 1
ATOM 695 N N . MET A 1 91 ? 1.717 -11.413 -12.365 1.00 91.19 91 MET A N 1
ATOM 696 C CA . MET A 1 91 ? 0.831 -10.315 -12.722 1.00 91.19 91 MET A CA 1
ATOM 697 C C . MET A 1 91 ? -0.405 -10.864 -13.440 1.00 91.19 91 MET A C 1
ATOM 699 O O . MET A 1 91 ? -0.315 -11.837 -14.187 1.00 91.19 91 MET A O 1
ATOM 703 N N . ARG A 1 92 ? -1.565 -10.264 -13.180 1.00 89.88 92 ARG A N 1
ATOM 704 C CA . ARG A 1 92 ? -2.845 -10.652 -13.781 1.00 89.88 92 ARG A CA 1
ATOM 705 C C . ARG A 1 92 ? -3.652 -9.410 -14.129 1.00 89.88 92 ARG A C 1
ATOM 707 O O . ARG A 1 92 ? -3.766 -8.537 -13.274 1.00 89.88 92 ARG A O 1
ATOM 714 N N . ALA A 1 93 ? -4.241 -9.342 -15.318 1.00 89.69 93 ALA A N 1
ATOM 715 C CA . ALA A 1 93 ? -5.164 -8.264 -15.667 1.00 89.69 93 ALA A CA 1
ATOM 716 C C . ALA A 1 93 ? -6.437 -8.324 -14.804 1.00 89.69 93 ALA A C 1
ATOM 718 O O . ALA A 1 93 ? -6.981 -9.400 -14.528 1.00 89.69 93 ALA A O 1
ATOM 719 N N . ILE A 1 94 ? -6.893 -7.166 -14.335 1.00 86.56 94 ILE A N 1
ATOM 720 C CA . ILE A 1 94 ? -8.122 -7.033 -13.554 1.00 86.56 94 ILE A CA 1
ATOM 721 C C . ILE A 1 94 ? -8.972 -5.897 -14.099 1.00 86.56 94 ILE A C 1
ATOM 723 O O . ILE A 1 94 ? -8.477 -4.920 -14.651 1.00 86.56 94 ILE A O 1
ATOM 727 N N . ARG A 1 95 ? -10.276 -6.014 -13.886 1.00 84.81 95 ARG A N 1
ATOM 728 C CA . ARG A 1 95 ? -11.229 -4.949 -14.178 1.00 84.81 95 ARG A CA 1
ATOM 729 C C . ARG A 1 95 ? -11.210 -3.899 -13.070 1.00 84.81 95 ARG A C 1
ATOM 731 O O . ARG A 1 95 ? -10.708 -4.121 -11.966 1.00 84.81 95 ARG A O 1
ATOM 738 N N . THR A 1 96 ? -11.921 -2.802 -13.314 1.00 78.19 96 THR A N 1
ATOM 739 C CA . THR A 1 96 ? -12.107 -1.717 -12.339 1.00 78.19 96 THR A CA 1
ATOM 740 C C . THR A 1 96 ? -12.788 -2.141 -11.036 1.00 78.19 96 THR A C 1
ATOM 742 O O . THR A 1 96 ? -12.571 -1.519 -9.997 1.00 78.19 96 THR A O 1
ATOM 745 N N . ASP A 1 97 ? -13.551 -3.234 -11.041 1.00 72.56 97 ASP A N 1
ATOM 746 C CA . ASP A 1 97 ? -14.137 -3.827 -9.832 1.00 72.56 97 ASP A CA 1
ATOM 747 C C . ASP A 1 97 ? -13.159 -4.719 -9.039 1.00 72.56 97 ASP A C 1
ATOM 749 O O . ASP A 1 97 ? -13.531 -5.279 -8.012 1.00 72.56 97 ASP A O 1
ATOM 753 N N . GLY A 1 98 ? -11.897 -4.823 -9.473 1.00 70.44 98 GLY A N 1
ATOM 754 C CA . GLY A 1 98 ? -10.851 -5.596 -8.804 1.00 70.44 98 GLY A CA 1
ATOM 755 C C . GLY A 1 98 ? -10.925 -7.102 -9.058 1.00 70.44 98 GLY A C 1
ATOM 756 O O . GLY A 1 98 ? -10.134 -7.850 -8.478 1.00 70.44 98 GLY A O 1
ATOM 757 N N . LEU A 1 99 ? -11.854 -7.553 -9.904 1.00 76.25 99 LEU A N 1
ATOM 758 C CA . LEU A 1 99 ? -11.971 -8.946 -10.317 1.00 76.25 99 LEU A CA 1
ATOM 759 C C . LEU A 1 99 ? -11.076 -9.235 -11.527 1.00 76.25 99 LEU A C 1
ATOM 761 O O . LEU A 1 99 ? -10.840 -8.337 -12.338 1.00 76.25 99 LEU A O 1
ATOM 765 N N . PRO A 1 100 ? -10.590 -10.478 -11.675 1.00 76.88 100 PRO A N 1
ATOM 766 C CA . PRO A 1 100 ? -9.814 -10.872 -12.843 1.00 76.88 100 PRO A CA 1
ATOM 767 C C . PRO A 1 100 ? -10.583 -10.620 -14.145 1.00 76.88 100 PRO A C 1
ATOM 769 O O . PRO A 1 100 ? -11.787 -10.883 -14.232 1.00 76.88 100 PRO A O 1
ATOM 772 N N . GLU A 1 101 ? -9.876 -10.118 -15.157 1.00 74.06 101 GLU A N 1
ATOM 773 C CA . GLU A 1 101 ? -10.370 -10.128 -16.532 1.00 74.06 101 GLU A CA 1
ATOM 774 C C . GLU A 1 101 ? -10.350 -11.571 -17.036 1.00 74.06 101 GLU A C 1
ATOM 776 O O . GLU A 1 101 ? -9.325 -12.077 -17.476 1.00 74.06 101 GLU A O 1
ATOM 781 N N . ASN A 1 102 ? -11.489 -12.252 -16.924 1.00 69.69 102 ASN A N 1
ATOM 782 C CA . ASN A 1 102 ? -11.701 -13.547 -17.553 1.00 69.69 102 ASN A CA 1
ATOM 783 C C . ASN A 1 102 ? -12.785 -13.396 -18.617 1.00 69.69 102 ASN A C 1
ATOM 785 O O . ASN A 1 102 ? -13.890 -12.926 -18.315 1.00 69.69 102 ASN A O 1
ATOM 789 N N . ASP A 1 103 ? -12.507 -13.869 -19.828 1.00 58.78 103 ASP A N 1
ATOM 790 C CA . ASP A 1 103 ? -13.571 -14.237 -20.753 1.00 58.78 103 ASP A CA 1
ATOM 791 C C . ASP A 1 103 ? -14.359 -15.408 -20.157 1.00 58.78 103 ASP A C 1
ATOM 793 O O . ASP A 1 103 ? -13.806 -16.298 -19.506 1.00 58.78 103 ASP A O 1
ATOM 797 N N . VAL A 1 104 ? -15.683 -15.389 -20.322 1.00 49.25 104 VAL A N 1
ATOM 798 C CA . VAL A 1 104 ? -16.582 -16.394 -19.740 1.00 49.25 104 VAL A CA 1
ATOM 799 C C . VAL A 1 104 ? -16.162 -17.791 -20.217 1.00 49.25 104 VAL A C 1
ATOM 801 O O . VAL A 1 104 ? -16.400 -18.143 -21.367 1.00 49.25 104 VAL A O 1
ATOM 804 N N . GLY A 1 105 ? -15.565 -18.584 -19.320 1.00 49.72 105 GLY A N 1
ATOM 805 C CA . GLY A 1 105 ? -15.112 -19.955 -19.590 1.00 49.72 105 GLY A CA 1
ATOM 806 C C . GLY A 1 105 ? -13.595 -20.155 -19.694 1.00 49.72 105 GLY A C 1
ATOM 807 O O . GLY A 1 105 ? -13.174 -21.301 -19.831 1.00 49.72 105 GLY A O 1
ATOM 808 N N . SER A 1 106 ? -12.785 -19.098 -19.586 1.00 51.38 106 SER A N 1
ATOM 809 C CA . SER A 1 106 ? -11.318 -19.190 -19.625 1.00 51.38 106 SER A CA 1
ATOM 810 C C . SER A 1 106 ? -10.689 -19.015 -18.241 1.00 51.38 106 SER A C 1
ATOM 812 O O . SER A 1 106 ? -11.127 -18.186 -17.438 1.00 51.38 106 SER A O 1
ATOM 814 N N . GLU A 1 107 ? -9.645 -19.799 -17.964 1.00 52.25 107 GLU A N 1
ATOM 815 C CA . GLU A 1 107 ? -8.772 -19.591 -16.805 1.00 52.25 107 GLU A CA 1
ATOM 816 C C . GLU A 1 107 ? -8.059 -18.230 -16.926 1.00 52.25 107 GLU A C 1
ATOM 818 O O . GLU A 1 107 ? -7.673 -17.846 -18.033 1.00 52.25 107 GLU A O 1
ATOM 823 N N . PRO A 1 108 ? -7.866 -17.497 -15.814 1.00 58.12 108 PRO A N 1
ATOM 824 C CA . PRO A 1 108 ? -7.188 -16.204 -15.828 1.00 58.12 108 PRO A CA 1
ATOM 825 C C . PRO A 1 108 ? -5.769 -16.335 -16.381 1.00 58.12 108 PRO A C 1
ATOM 827 O O . PRO A 1 108 ? -4.982 -17.141 -15.879 1.00 58.12 108 PRO A O 1
ATOM 830 N N . GLU A 1 109 ? -5.414 -15.489 -17.347 1.00 68.69 109 GLU A N 1
ATOM 831 C CA . GLU A 1 109 ? -4.051 -15.415 -17.867 1.00 68.69 109 GLU A CA 1
ATOM 832 C C . GLU A 1 109 ? -3.106 -14.934 -16.751 1.00 68.69 109 GLU A C 1
ATOM 834 O O . GLU A 1 109 ? -3.228 -13.829 -16.213 1.00 68.69 109 GLU A O 1
ATOM 839 N N . LEU A 1 110 ? -2.206 -15.823 -16.327 1.00 78.00 110 LEU A N 1
ATOM 840 C CA . LEU A 1 110 ? -1.209 -15.557 -15.297 1.00 78.00 110 LEU A CA 1
ATOM 841 C C . LEU A 1 110 ? 0.140 -15.321 -15.956 1.00 78.00 110 LEU A C 1
ATOM 843 O O . LEU A 1 110 ? 0.772 -16.263 -16.433 1.00 78.00 110 LEU A O 1
ATOM 847 N N . THR A 1 111 ? 0.619 -14.083 -15.911 1.00 85.75 111 THR A N 1
ATOM 848 C CA . THR A 1 111 ? 1.899 -13.724 -16.516 1.00 85.75 111 THR A CA 1
ATOM 849 C C . THR A 1 111 ? 2.987 -13.703 -15.449 1.00 85.75 111 THR A C 1
ATOM 851 O O . THR A 1 111 ? 2.944 -12.916 -14.499 1.00 85.75 111 THR A O 1
ATOM 854 N N . VAL A 1 112 ? 3.981 -14.580 -15.588 1.00 88.00 112 VAL A N 1
ATOM 855 C CA . VAL A 1 112 ? 5.220 -14.498 -14.804 1.00 88.00 112 VAL A CA 1
ATOM 856 C C . VAL A 1 112 ? 6.121 -13.474 -15.474 1.00 88.0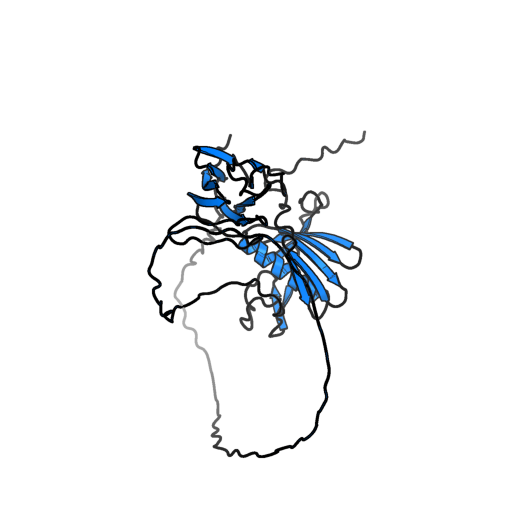0 112 VAL A C 1
ATOM 858 O O . VAL A 1 112 ? 6.498 -13.647 -16.630 1.00 88.00 112 VAL A O 1
ATOM 861 N N . ILE A 1 113 ? 6.468 -12.414 -14.750 1.00 89.94 113 ILE A N 1
ATOM 862 C CA . ILE A 1 113 ? 7.327 -11.363 -15.291 1.00 89.94 113 ILE A CA 1
ATOM 863 C C . ILE A 1 113 ? 8.791 -11.713 -15.033 1.00 89.94 113 ILE A C 1
ATOM 865 O O . ILE A 1 113 ? 9.210 -11.935 -13.890 1.00 89.94 113 ILE A O 1
ATOM 869 N N . VAL A 1 114 ? 9.550 -11.767 -16.124 1.00 90.50 114 VAL A N 1
ATOM 870 C CA . VAL A 1 114 ? 10.989 -12.026 -16.159 1.00 90.50 114 VAL A CA 1
ATOM 871 C C . VAL A 1 114 ? 11.717 -10.794 -16.681 1.00 90.50 114 VAL A C 1
ATOM 873 O O . VAL A 1 114 ? 11.170 -10.026 -17.466 1.00 90.50 114 VAL A O 1
ATOM 876 N N . GLY A 1 115 ? 12.953 -10.612 -16.241 1.00 90.50 115 GLY A N 1
ATOM 877 C CA . GLY A 1 115 ? 13.861 -9.596 -16.758 1.00 90.50 115 GLY A CA 1
ATOM 878 C C . GLY A 1 115 ? 15.307 -10.032 -16.562 1.00 90.50 115 GLY A C 1
ATOM 879 O O . GLY A 1 115 ? 15.576 -11.153 -16.128 1.00 90.50 115 GLY A O 1
ATOM 880 N N . THR A 1 116 ? 16.250 -9.150 -16.862 1.00 92.94 116 THR A N 1
ATOM 881 C CA . THR A 1 116 ? 17.682 -9.414 -16.691 1.00 92.94 116 THR A CA 1
ATOM 882 C C . THR A 1 116 ? 18.224 -8.713 -15.457 1.00 92.94 116 THR A C 1
ATOM 884 O O . THR A 1 116 ? 17.891 -7.562 -15.175 1.00 92.94 116 THR A O 1
ATOM 887 N N . CYS A 1 117 ? 19.095 -9.396 -14.721 1.00 92.75 117 CYS A N 1
ATOM 888 C CA . CYS A 1 117 ? 19.765 -8.825 -13.570 1.00 92.75 117 CYS A CA 1
ATOM 889 C C . CYS A 1 117 ? 20.604 -7.611 -13.980 1.00 92.75 117 CYS A C 1
ATOM 891 O O . CYS A 1 117 ? 21.482 -7.725 -14.830 1.00 92.75 117 CYS A O 1
ATOM 893 N N . VAL A 1 118 ? 20.417 -6.480 -13.304 1.00 91.50 118 VAL A N 1
ATOM 894 C CA . VAL A 1 118 ? 21.144 -5.231 -13.583 1.00 91.50 118 VAL A CA 1
ATOM 895 C C . VAL A 1 118 ? 22.659 -5.330 -13.370 1.00 91.50 118 VAL A C 1
ATOM 897 O O . VAL A 1 118 ? 23.394 -4.473 -13.846 1.00 91.50 118 VAL A O 1
ATOM 900 N N . ALA A 1 119 ? 23.134 -6.346 -12.641 1.00 91.62 119 ALA A N 1
ATOM 901 C CA . ALA A 1 119 ? 24.552 -6.524 -12.324 1.00 91.62 119 ALA A CA 1
ATOM 902 C C . ALA A 1 119 ? 25.266 -7.546 -13.222 1.00 91.62 119 ALA A C 1
ATOM 904 O O . ALA A 1 119 ? 26.426 -7.343 -13.562 1.00 91.62 119 ALA A O 1
ATOM 905 N N . CYS A 1 120 ? 24.608 -8.652 -13.583 1.00 93.56 120 CYS A N 1
ATOM 906 C CA . CYS A 1 120 ? 25.240 -9.750 -14.330 1.00 93.56 120 CYS A CA 1
ATOM 907 C C . CYS A 1 120 ? 24.479 -10.179 -15.591 1.00 93.56 120 CYS A C 1
ATOM 909 O O . CYS A 1 120 ? 24.856 -11.166 -16.214 1.00 93.56 120 CYS A O 1
ATOM 911 N N . ALA A 1 121 ? 23.387 -9.491 -15.935 1.00 93.19 121 ALA A N 1
ATOM 912 C CA . ALA A 1 121 ? 22.489 -9.792 -17.051 1.00 93.19 121 ALA A CA 1
ATOM 913 C C . ALA A 1 121 ? 21.797 -11.174 -17.024 1.00 93.19 121 ALA A C 1
ATOM 915 O O . ALA A 1 121 ? 20.997 -11.467 -17.908 1.00 93.19 121 ALA A O 1
ATOM 916 N N . ALA A 1 122 ? 22.024 -12.011 -16.004 1.00 93.31 122 ALA A N 1
ATOM 917 C CA . ALA A 1 122 ? 21.319 -13.285 -15.857 1.00 93.31 122 ALA A CA 1
ATOM 918 C C . ALA A 1 122 ? 19.802 -13.078 -15.715 1.00 93.31 122 ALA A C 1
ATOM 920 O O . ALA A 1 122 ? 19.361 -12.126 -15.068 1.00 93.31 122 ALA A O 1
ATOM 921 N N . ILE A 1 123 ? 19.007 -13.989 -16.280 1.00 93.38 123 ILE A N 1
ATOM 922 C CA . ILE A 1 123 ? 17.543 -13.948 -16.178 1.00 93.38 123 ILE A CA 1
ATOM 923 C C . ILE A 1 123 ? 17.129 -14.063 -14.704 1.00 93.38 123 ILE A C 1
ATOM 925 O O . ILE A 1 123 ? 17.622 -14.925 -13.977 1.00 93.38 123 ILE A O 1
ATOM 929 N N . ALA A 1 124 ? 16.217 -13.192 -14.281 1.00 91.38 124 ALA A N 1
ATOM 930 C CA . ALA A 1 124 ? 15.642 -13.153 -12.945 1.00 91.38 124 ALA A CA 1
ATOM 931 C C . ALA A 1 124 ? 14.127 -12.925 -13.018 1.00 91.38 124 ALA A C 1
ATOM 933 O O . ALA A 1 124 ? 13.619 -12.243 -13.913 1.00 91.38 124 ALA A O 1
ATOM 934 N N . THR A 1 125 ? 13.393 -13.483 -12.059 1.00 92.69 125 THR A N 1
ATOM 935 C CA . THR A 1 125 ? 11.940 -13.282 -11.943 1.00 92.69 125 THR A CA 1
ATOM 936 C C . THR A 1 125 ? 11.608 -12.101 -11.030 1.00 92.69 125 THR A C 1
ATOM 938 O O . THR A 1 125 ? 12.332 -11.804 -10.080 1.00 92.69 125 THR A O 1
ATOM 941 N N . ALA A 1 126 ? 10.455 -11.459 -11.237 1.00 89.62 126 ALA A N 1
ATOM 942 C CA . ALA A 1 126 ? 9.968 -10.382 -10.363 1.00 89.62 126 ALA A CA 1
ATOM 943 C C . ALA A 1 126 ? 9.763 -10.807 -8.890 1.00 89.62 126 ALA A C 1
ATOM 945 O O . ALA A 1 126 ? 9.690 -9.960 -7.998 1.00 89.62 126 ALA A O 1
ATOM 946 N N . ALA A 1 127 ? 9.672 -12.113 -8.621 1.00 88.44 127 ALA A N 1
ATOM 947 C CA . ALA A 1 127 ? 9.545 -12.673 -7.278 1.00 88.44 127 ALA A CA 1
ATOM 948 C C . ALA A 1 127 ? 10.867 -12.699 -6.498 1.00 88.44 127 ALA A C 1
ATOM 950 O O . ALA A 1 127 ? 10.855 -12.731 -5.261 1.00 88.44 127 ALA A O 1
ATOM 951 N N . GLU A 1 128 ? 11.995 -12.726 -7.207 1.00 90.12 128 GLU A N 1
ATOM 952 C CA . GLU A 1 128 ? 13.310 -12.926 -6.621 1.00 90.12 128 GLU A CA 1
ATOM 953 C C . GLU A 1 128 ? 13.776 -11.707 -5.835 1.00 90.12 128 GLU A C 1
ATOM 955 O O . GLU A 1 128 ? 13.765 -10.561 -6.281 1.00 90.12 128 GLU A O 1
ATOM 960 N N . THR A 1 129 ? 14.243 -11.975 -4.621 1.00 89.06 129 THR A N 1
ATOM 961 C CA . THR A 1 129 ? 14.799 -10.937 -3.748 1.00 89.06 129 THR A CA 1
ATOM 962 C C . THR A 1 129 ? 16.295 -10.726 -3.967 1.00 89.06 129 THR A C 1
ATOM 964 O O . THR A 1 129 ? 16.826 -9.691 -3.563 1.00 89.06 129 THR A O 1
ATOM 967 N N . ARG A 1 130 ? 16.957 -11.703 -4.597 1.00 93.25 130 ARG A N 1
ATOM 968 C CA . ARG A 1 130 ? 18.374 -11.719 -4.959 1.00 93.25 130 ARG A CA 1
ATOM 969 C C . ARG A 1 130 ? 18.540 -12.452 -6.285 1.00 93.25 130 ARG A C 1
ATOM 971 O O . ARG A 1 130 ? 17.819 -13.417 -6.521 1.00 93.25 130 ARG A O 1
ATOM 978 N N . CYS A 1 131 ? 19.499 -12.024 -7.100 1.00 93.88 131 CYS A N 1
ATOM 979 C CA . CYS A 1 131 ? 19.857 -12.726 -8.328 1.00 93.88 131 CYS A CA 1
ATOM 980 C C . CYS A 1 131 ? 20.308 -14.166 -8.011 1.00 93.88 131 CYS A C 1
ATOM 982 O O . CYS A 1 131 ? 21.186 -14.329 -7.158 1.00 93.88 131 CYS A O 1
ATOM 984 N N . PRO A 1 132 ? 19.795 -15.194 -8.710 1.00 91.38 132 PRO A N 1
ATOM 985 C CA . PRO A 1 132 ? 20.222 -16.578 -8.514 1.00 91.38 132 PRO A CA 1
ATOM 986 C C . PRO A 1 132 ? 21.663 -16.825 -8.981 1.00 91.38 132 PRO A C 1
ATOM 988 O O . PRO A 1 132 ? 22.300 -17.754 -8.498 1.00 91.38 132 PRO A O 1
ATOM 991 N N . SER A 1 133 ? 22.186 -15.991 -9.889 1.00 94.81 133 SER A N 1
ATOM 992 C CA . SER A 1 133 ? 23.541 -16.134 -10.428 1.00 94.81 133 SER A CA 1
ATOM 993 C C . SER A 1 133 ? 24.593 -15.386 -9.605 1.00 94.81 133 SER A C 1
ATOM 995 O O . SER A 1 133 ? 25.596 -15.976 -9.224 1.00 94.81 133 SER A O 1
ATOM 997 N N . CYS A 1 134 ? 24.397 -14.089 -9.342 1.00 95.06 134 CYS A N 1
ATOM 998 C CA . CYS A 1 134 ? 25.417 -13.243 -8.702 1.00 95.06 134 CYS A CA 1
ATOM 999 C C . CYS A 1 134 ? 25.058 -12.785 -7.279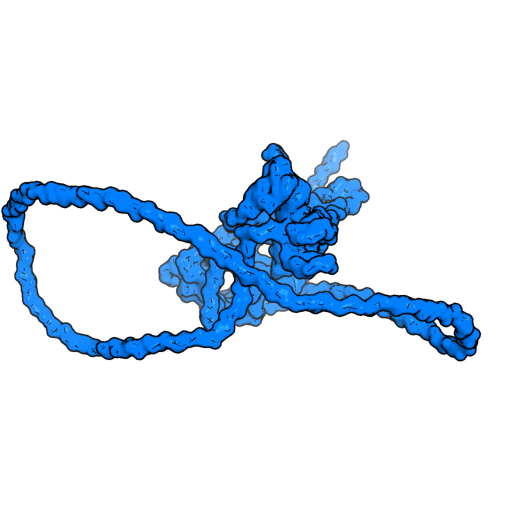 1.00 95.06 134 CYS A C 1
ATOM 1001 O O . CYS A 1 134 ? 25.832 -12.071 -6.648 1.00 95.06 134 CYS A O 1
ATOM 1003 N N . GLY A 1 135 ? 23.874 -13.136 -6.766 1.00 92.50 135 GLY A N 1
ATOM 1004 C CA . GLY A 1 135 ? 23.437 -12.771 -5.415 1.00 92.50 135 GLY A CA 1
ATOM 1005 C C . GLY A 1 135 ? 23.036 -11.304 -5.213 1.00 92.50 135 GLY A C 1
ATOM 1006 O O . GLY A 1 135 ? 22.612 -10.957 -4.106 1.00 92.50 135 GLY A O 1
ATOM 1007 N N . THR A 1 136 ? 23.119 -10.453 -6.245 1.00 91.94 136 THR A N 1
ATOM 1008 C CA . THR A 1 136 ? 22.742 -9.030 -6.179 1.00 91.94 136 THR A CA 1
ATOM 1009 C C . THR A 1 136 ? 21.317 -8.869 -5.648 1.00 91.94 136 THR A C 1
ATOM 1011 O O . THR A 1 136 ? 20.404 -9.493 -6.198 1.00 91.94 136 THR A O 1
ATOM 1014 N N . PRO A 1 137 ? 21.093 -8.066 -4.590 1.00 89.50 137 PRO A N 1
ATOM 1015 C CA . PRO A 1 137 ? 19.754 -7.815 -4.077 1.00 89.50 137 PRO A CA 1
ATOM 1016 C C . PRO A 1 137 ? 18.925 -7.047 -5.104 1.00 89.50 137 PRO A C 1
ATOM 1018 O O . PRO A 1 137 ? 19.445 -6.166 -5.779 1.00 89.50 137 PRO A O 1
ATOM 1021 N N . GLU A 1 138 ? 17.634 -7.375 -5.183 1.00 87.88 138 GLU A N 1
ATOM 1022 C CA . GLU A 1 138 ? 16.677 -6.714 -6.082 1.00 87.88 138 GLU A CA 1
ATOM 1023 C C . GLU A 1 138 ? 17.176 -6.685 -7.542 1.00 87.88 138 GLU A C 1
ATOM 1025 O O . GLU A 1 138 ? 17.412 -5.619 -8.108 1.00 87.88 138 GLU A O 1
ATOM 1030 N N . PRO A 1 139 ? 17.348 -7.865 -8.170 1.00 91.06 139 PRO A N 1
ATOM 1031 C CA . PRO A 1 139 ? 18.088 -8.005 -9.423 1.00 91.06 139 PRO A CA 1
ATOM 1032 C C . PRO A 1 139 ? 17.520 -7.186 -10.584 1.00 91.06 139 PRO A C 1
ATOM 1034 O O . PRO A 1 139 ? 18.275 -6.846 -11.484 1.00 91.06 139 PRO A O 1
ATOM 1037 N N . LEU A 1 140 ? 16.226 -6.863 -10.567 1.00 89.62 140 LEU A N 1
ATOM 1038 C CA . LEU A 1 140 ? 15.545 -6.107 -11.621 1.00 89.62 140 LEU A CA 1
ATOM 1039 C C . LEU A 1 140 ? 15.457 -4.599 -11.333 1.00 89.62 140 LEU A C 1
ATOM 1041 O O . LEU A 1 140 ? 14.788 -3.883 -12.070 1.00 89.62 140 LEU A O 1
ATOM 1045 N N . LEU A 1 141 ? 16.071 -4.098 -10.254 1.00 84.19 141 LEU A N 1
ATOM 1046 C CA . LEU A 1 141 ? 16.020 -2.685 -9.869 1.00 84.19 141 LEU A CA 1
ATOM 1047 C C . LEU A 1 141 ? 17.404 -2.038 -10.003 1.00 84.19 141 LEU A C 1
ATOM 1049 O O . LEU A 1 141 ? 18.350 -2.408 -9.304 1.00 84.19 141 LEU A O 1
ATOM 1053 N N . ARG A 1 142 ? 17.526 -1.019 -10.866 1.00 79.31 142 ARG A N 1
ATOM 1054 C CA . ARG A 1 142 ? 18.719 -0.158 -10.884 1.00 79.31 142 ARG A CA 1
ATOM 1055 C C . ARG A 1 142 ? 18.750 0.667 -9.597 1.00 79.31 142 ARG A C 1
ATOM 1057 O O . ARG A 1 142 ? 17.744 1.252 -9.193 1.00 79.31 142 ARG A O 1
ATOM 1064 N N . HIS A 1 143 ? 19.895 0.671 -8.916 1.00 52.97 143 HIS A N 1
ATOM 1065 C CA . HIS A 1 143 ? 20.061 1.407 -7.664 1.00 52.97 143 HIS A CA 1
ATOM 1066 C C . HIS A 1 143 ? 19.881 2.910 -7.917 1.00 52.97 143 HIS A C 1
ATOM 1068 O O . HIS A 1 143 ? 20.699 3.547 -8.569 1.00 52.97 143 HIS A O 1
ATOM 1074 N N . GLY A 1 144 ? 18.792 3.453 -7.379 1.00 43.56 144 GLY A N 1
ATOM 1075 C CA . GLY A 1 144 ? 18.462 4.880 -7.409 1.00 43.56 144 GLY A CA 1
ATOM 1076 C C . GLY A 1 144 ? 17.391 5.257 -6.387 1.00 43.56 144 GLY A C 1
ATOM 1077 O O . GLY A 1 144 ? 17.365 6.384 -5.909 1.00 43.56 144 GLY A O 1
ATOM 1078 N N . ILE A 1 145 ? 16.544 4.306 -5.970 1.00 39.16 145 ILE A N 1
ATOM 1079 C CA . ILE A 1 145 ? 15.498 4.560 -4.973 1.00 39.16 145 ILE A CA 1
ATOM 1080 C C . ILE A 1 145 ? 15.395 3.374 -4.026 1.00 39.16 145 ILE A C 1
ATOM 1082 O O . ILE A 1 145 ? 14.522 2.515 -4.147 1.00 39.16 145 ILE A O 1
ATOM 1086 N N . ALA A 1 146 ? 16.296 3.345 -3.048 1.00 34.66 146 ALA A N 1
ATOM 1087 C CA . ALA A 1 146 ? 16.109 2.510 -1.879 1.00 34.66 146 ALA A CA 1
ATOM 1088 C C . ALA A 1 146 ? 14.792 2.923 -1.199 1.00 34.66 146 ALA A C 1
ATOM 1090 O O . ALA A 1 146 ? 14.657 4.048 -0.712 1.00 34.66 146 ALA A O 1
ATOM 1091 N N . LEU A 1 147 ? 13.828 2.002 -1.096 1.00 39.59 147 LEU A N 1
ATOM 1092 C CA . LEU A 1 147 ? 12.936 2.025 0.062 1.00 39.59 147 LEU A CA 1
ATOM 1093 C C . LEU A 1 147 ? 13.881 1.977 1.260 1.00 39.59 147 LEU A C 1
ATOM 1095 O O . LEU A 1 147 ? 14.573 0.973 1.416 1.00 39.59 147 LEU A O 1
ATOM 1099 N N . ARG A 1 148 ? 14.007 3.069 2.026 1.00 33.62 148 ARG A N 1
ATOM 1100 C CA . ARG A 1 148 ? 14.927 3.138 3.169 1.00 33.62 148 ARG A CA 1
ATOM 1101 C C . ARG A 1 148 ? 14.585 2.030 4.161 1.00 33.62 148 ARG A C 1
ATOM 1103 O O . ARG A 1 148 ? 13.793 2.208 5.079 1.00 33.62 148 ARG A O 1
ATOM 1110 N N . ARG A 1 149 ? 15.204 0.872 3.974 1.00 32.66 149 ARG A N 1
ATOM 1111 C CA . ARG A 1 149 ? 15.257 -0.212 4.931 1.00 32.66 149 ARG A CA 1
ATOM 1112 C C . ARG A 1 149 ? 16.355 0.215 5.896 1.00 32.66 149 ARG A C 1
ATOM 1114 O O . ARG A 1 149 ? 17.531 0.092 5.570 1.00 32.66 149 ARG A O 1
ATOM 1121 N N . ARG A 1 150 ? 16.000 0.820 7.033 1.00 36.44 150 ARG A N 1
ATOM 1122 C CA . ARG A 1 150 ? 16.989 1.003 8.103 1.00 36.44 150 ARG A CA 1
ATOM 1123 C C . ARG A 1 150 ? 17.288 -0.380 8.673 1.00 36.44 150 ARG A C 1
ATOM 1125 O O . ARG A 1 150 ? 16.515 -0.896 9.471 1.00 36.44 150 ARG A O 1
ATOM 1132 N N . ALA A 1 151 ? 18.360 -0.981 8.171 1.00 33.16 151 ALA A N 1
ATOM 1133 C CA . ALA A 1 151 ? 19.133 -1.949 8.922 1.00 33.16 151 ALA A CA 1
ATOM 1134 C C . ALA A 1 151 ? 19.897 -1.185 10.015 1.00 33.16 151 ALA A C 1
ATOM 1136 O O . ALA A 1 151 ? 20.478 -0.135 9.744 1.00 33.16 151 ALA A O 1
ATOM 1137 N N . ASP A 1 152 ? 19.755 -1.686 11.238 1.00 33.53 152 ASP A N 1
ATOM 1138 C CA . ASP A 1 152 ? 20.730 -1.742 12.326 1.00 33.53 152 ASP A CA 1
ATOM 1139 C C . ASP A 1 152 ? 21.664 -0.535 12.492 1.00 33.53 152 ASP A C 1
ATOM 1141 O O . ASP A 1 152 ? 22.690 -0.390 11.835 1.00 33.53 152 ASP A O 1
ATOM 1145 N N . THR A 1 153 ? 21.318 0.328 13.447 1.00 32.47 153 THR A N 1
ATOM 1146 C CA . THR A 1 153 ? 22.305 1.192 14.099 1.00 32.47 153 THR A CA 1
ATOM 1147 C C . THR A 1 153 ? 22.901 0.395 15.256 1.00 32.47 153 THR A C 1
ATOM 1149 O O . THR A 1 153 ? 22.264 0.261 16.299 1.00 32.47 153 THR A O 1
ATOM 1152 N N . GLU A 1 154 ? 24.088 -0.176 15.049 1.00 32.56 154 GLU A N 1
ATOM 1153 C CA . GLU A 1 154 ? 24.961 -0.603 16.149 1.00 32.56 154 GLU A CA 1
ATOM 1154 C C . GLU A 1 154 ? 25.445 0.643 16.925 1.00 32.56 154 GLU A C 1
ATOM 1156 O O . GLU A 1 154 ? 25.557 1.722 16.326 1.00 32.56 154 GLU A O 1
ATOM 1161 N N . PRO A 1 155 ? 25.679 0.547 18.246 1.00 45.66 155 PRO A N 1
ATOM 1162 C CA . PRO A 1 155 ? 25.916 1.696 19.100 1.00 45.66 155 PRO A CA 1
ATOM 1163 C C . PRO A 1 155 ? 27.416 1.941 19.286 1.00 45.66 155 PRO A C 1
ATOM 1165 O O . PRO A 1 155 ? 28.129 1.036 19.688 1.00 45.66 155 PRO A O 1
ATOM 1168 N N . ASP A 1 156 ? 27.874 3.174 19.077 1.00 31.61 156 ASP A N 1
ATOM 1169 C CA . ASP A 1 156 ? 28.809 3.827 20.003 1.00 31.61 156 ASP A CA 1
ATOM 1170 C C . ASP A 1 156 ? 29.069 5.277 19.573 1.00 31.61 156 ASP A C 1
ATOM 1172 O O . ASP A 1 156 ? 29.622 5.536 18.506 1.00 31.61 156 ASP A O 1
ATOM 1176 N N . GLN A 1 157 ? 28.649 6.240 20.397 1.00 36.84 157 GLN A N 1
ATOM 1177 C CA . GLN A 1 157 ? 29.578 7.097 21.144 1.00 36.84 157 GLN A CA 1
ATOM 1178 C C . GLN A 1 157 ? 28.822 8.134 22.004 1.00 36.84 157 GLN A C 1
ATOM 1180 O O . GLN A 1 157 ? 27.729 8.582 21.642 1.00 36.84 157 GLN A O 1
ATOM 1185 N N . PRO A 1 158 ? 29.378 8.498 23.176 1.00 38.81 158 PRO A N 1
ATOM 1186 C CA . PRO A 1 158 ? 28.660 9.190 24.237 1.00 38.81 158 PRO A CA 1
ATOM 1187 C C . PRO A 1 158 ? 28.590 10.7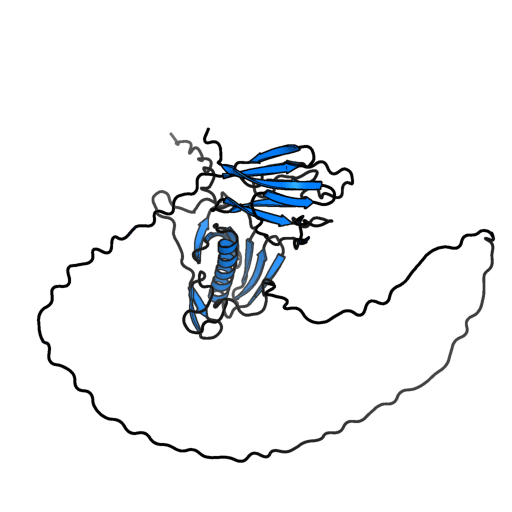03 24.009 1.00 38.81 158 PRO A C 1
ATOM 1189 O O . PRO A 1 158 ? 29.597 11.379 23.804 1.00 38.81 158 PRO A O 1
ATOM 1192 N N . VAL A 1 159 ? 27.383 11.255 24.134 1.00 38.62 159 VAL A N 1
ATOM 1193 C CA . VAL A 1 159 ? 27.168 12.702 24.197 1.00 38.62 159 VAL A CA 1
ATOM 1194 C C . VAL A 1 159 ? 27.467 13.177 25.618 1.00 38.62 159 VAL A C 1
ATOM 1196 O O . VAL A 1 159 ? 26.733 12.881 26.563 1.00 38.62 159 VAL A O 1
ATOM 1199 N N . ILE A 1 160 ? 28.557 13.929 25.757 1.00 37.78 160 ILE A N 1
ATOM 1200 C CA . ILE A 1 160 ? 28.887 14.695 26.960 1.00 37.78 160 ILE A CA 1
ATOM 1201 C C . ILE A 1 160 ? 27.728 15.658 27.234 1.00 37.78 160 ILE A C 1
ATOM 1203 O O . ILE A 1 160 ? 27.410 16.530 26.427 1.00 37.78 160 ILE A O 1
ATOM 1207 N N . SER A 1 161 ? 27.069 15.454 28.369 1.00 36.22 161 SER A N 1
ATOM 1208 C CA . SER A 1 161 ? 25.961 16.277 28.844 1.00 36.22 161 SER A CA 1
ATOM 1209 C C . SER A 1 161 ? 26.507 17.348 29.785 1.00 36.22 161 SER A C 1
ATOM 1211 O O . SER A 1 161 ? 26.967 17.020 30.877 1.00 36.22 161 SER A O 1
ATOM 1213 N N . GLU A 1 162 ? 26.437 18.623 29.398 1.00 37.88 162 GLU A N 1
ATOM 1214 C CA . GLU A 1 162 ? 26.605 19.725 30.349 1.00 37.88 162 GLU A CA 1
ATOM 1215 C C . GLU A 1 162 ? 25.271 20.046 31.052 1.00 37.88 162 GLU A C 1
ATOM 1217 O O . GLU A 1 162 ? 24.235 20.184 30.391 1.00 37.88 162 GLU A O 1
ATOM 1222 N N . PRO A 1 163 ? 25.261 20.192 32.389 1.00 39.34 163 PRO A N 1
ATOM 1223 C CA . PRO A 1 163 ? 24.047 20.435 33.155 1.00 39.34 163 PRO A CA 1
ATOM 1224 C C . PRO A 1 163 ? 23.769 21.937 33.319 1.00 39.34 163 PRO A C 1
ATOM 1226 O O . PRO A 1 163 ? 24.539 22.663 33.944 1.00 39.34 163 PRO A O 1
ATOM 1229 N N . ARG A 1 164 ? 22.603 22.413 32.862 1.00 38.50 164 ARG A N 1
ATOM 1230 C CA . ARG A 1 164 ? 22.040 23.702 33.308 1.00 38.50 164 ARG A CA 1
ATOM 1231 C C . ARG A 1 164 ? 20.941 23.491 34.350 1.00 38.50 164 ARG A C 1
ATOM 1233 O O . ARG A 1 164 ? 19.762 23.370 34.029 1.00 38.50 164 ARG A O 1
ATOM 1240 N N . ALA A 1 165 ? 21.349 23.510 35.619 1.00 37.72 165 ALA A N 1
ATOM 1241 C CA . ALA A 1 165 ? 20.554 24.091 36.706 1.00 37.72 165 ALA A CA 1
ATOM 1242 C C . ALA A 1 165 ? 20.394 25.607 36.429 1.00 37.72 165 ALA A C 1
ATOM 1244 O O . ALA A 1 165 ? 21.263 26.205 35.811 1.00 37.72 165 ALA A O 1
ATOM 1245 N N . GLY A 1 166 ? 19.366 26.357 36.810 1.00 32.88 166 GLY A N 1
ATOM 1246 C CA . GLY A 1 166 ? 18.222 26.142 37.674 1.00 32.88 166 GLY A CA 1
ATOM 1247 C C . GLY A 1 166 ? 17.772 27.521 38.193 1.00 32.88 166 GLY A C 1
ATOM 1248 O O . GLY A 1 166 ? 18.551 28.213 38.825 1.00 32.88 166 GLY A O 1
ATOM 1249 N N . ARG A 1 167 ? 16.505 27.874 37.930 1.00 39.09 167 ARG A N 1
ATOM 1250 C CA . ARG A 1 167 ? 15.585 28.747 38.704 1.00 39.09 167 ARG A CA 1
ATOM 1251 C C . ARG A 1 167 ? 15.924 30.221 39.055 1.00 39.09 167 ARG A C 1
ATOM 1253 O O . ARG A 1 167 ? 16.822 30.517 39.821 1.00 39.09 167 ARG A O 1
ATOM 1260 N N . ARG A 1 168 ? 14.912 31.053 38.738 1.00 39.47 168 ARG A N 1
ATOM 1261 C CA . ARG A 1 168 ? 14.296 32.159 39.521 1.00 39.47 168 ARG A CA 1
ATOM 1262 C C . ARG A 1 168 ? 15.132 33.401 39.876 1.00 39.47 168 ARG A C 1
ATOM 1264 O O . ARG A 1 168 ? 15.924 33.366 40.803 1.00 39.47 168 ARG A O 1
ATOM 1271 N N . ALA A 1 169 ? 14.669 34.554 39.380 1.00 37.25 169 ALA A N 1
ATOM 1272 C CA . ALA A 1 169 ? 14.401 35.731 40.216 1.00 37.25 169 ALA A CA 1
ATOM 1273 C C . ALA A 1 169 ? 13.351 36.650 39.559 1.00 37.25 169 ALA A C 1
ATOM 1275 O O . ALA A 1 169 ? 13.381 36.909 38.361 1.00 37.25 169 ALA A O 1
ATOM 1276 N N . LEU A 1 170 ? 12.392 37.094 40.370 1.00 35.94 170 LEU A N 1
ATOM 1277 C CA . LEU A 1 170 ? 11.349 38.071 40.062 1.00 35.94 170 LEU A CA 1
ATOM 1278 C C . LEU A 1 170 ? 11.926 39.497 40.040 1.00 35.94 170 LEU A C 1
ATOM 1280 O O . LEU A 1 170 ? 12.801 39.778 40.850 1.00 35.94 170 LEU A O 1
ATOM 1284 N N . ARG A 1 171 ? 11.321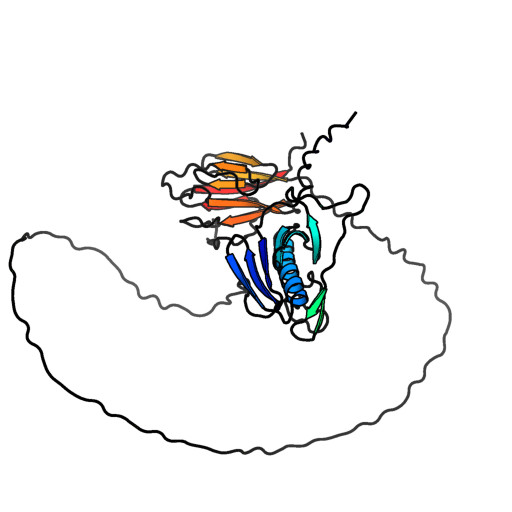 40.416 39.272 1.00 34.84 171 ARG A N 1
ATOM 1285 C CA . ARG A 1 171 ? 10.495 41.559 39.747 1.00 34.84 171 ARG A CA 1
ATOM 1286 C C . ARG A 1 171 ? 10.579 42.774 38.808 1.00 34.84 171 ARG A C 1
ATOM 1288 O O . ARG A 1 171 ? 11.633 43.351 38.614 1.00 34.84 171 ARG A O 1
ATOM 1295 N N . ARG A 1 172 ? 9.373 43.189 38.406 1.00 33.16 172 ARG A N 1
ATOM 1296 C CA . ARG A 1 172 ? 8.799 44.546 38.440 1.00 33.16 172 ARG A CA 1
ATOM 1297 C C . ARG A 1 172 ? 9.492 45.713 37.720 1.00 33.16 172 ARG A C 1
ATOM 1299 O O . ARG A 1 172 ? 10.559 46.161 38.099 1.00 33.16 172 ARG A O 1
ATOM 1306 N N . ALA A 1 173 ? 8.613 46.342 36.936 1.00 27.56 173 ALA A N 1
ATOM 1307 C CA . ALA A 1 173 ? 8.401 47.779 36.799 1.00 27.56 173 ALA A CA 1
ATOM 1308 C C . ALA A 1 173 ? 9.420 48.542 35.955 1.00 27.56 173 ALA A C 1
ATOM 1310 O O . ALA A 1 173 ? 10.505 48.879 36.410 1.00 27.56 173 ALA A O 1
ATOM 1311 N N . SER A 1 174 ? 8.981 48.932 34.760 1.00 39.09 174 SER A N 1
ATOM 1312 C CA . SER A 1 174 ? 8.671 50.331 34.412 1.00 39.09 174 SER A CA 1
ATOM 1313 C C . SER A 1 174 ? 8.537 50.383 32.887 1.00 39.09 174 SER A C 1
ATOM 1315 O O . SER A 1 174 ? 9.463 50.045 32.166 1.00 39.09 174 SER A O 1
ATOM 1317 N N . SER A 1 175 ? 7.328 50.508 32.338 1.00 34.19 175 SER A N 1
ATOM 1318 C CA . SER A 1 175 ? 6.770 51.802 31.925 1.00 34.19 175 SER A CA 1
ATOM 1319 C C . SER A 1 175 ? 7.785 52.674 31.186 1.00 34.19 175 SER A C 1
ATOM 1321 O O . SER A 1 175 ? 8.593 53.328 31.834 1.00 34.19 175 SER A O 1
ATOM 1323 N N . GLN A 1 176 ? 7.688 52.716 29.855 1.00 40.72 176 GLN A N 1
ATOM 1324 C CA . GLN A 1 176 ? 7.517 53.953 29.081 1.00 40.72 176 GLN A CA 1
ATOM 1325 C C . GLN A 1 176 ? 7.472 53.623 27.586 1.00 40.72 176 GLN A C 1
ATOM 1327 O O . GLN A 1 176 ? 8.471 53.317 26.945 1.00 40.72 176 GLN A O 1
ATOM 1332 N N . ALA A 1 177 ? 6.256 53.685 27.049 1.00 33.91 177 ALA A N 1
ATOM 1333 C CA . ALA A 1 177 ? 6.029 54.035 25.664 1.00 33.91 177 ALA A CA 1
ATOM 1334 C C . ALA A 1 177 ? 6.158 55.558 25.551 1.00 33.91 177 ALA A C 1
ATOM 1336 O O . ALA A 1 177 ? 5.502 56.262 26.316 1.00 33.91 177 ALA A O 1
ATOM 1337 N N . ALA A 1 178 ? 6.988 56.034 24.626 1.00 32.25 178 ALA A N 1
ATOM 1338 C CA . ALA A 1 178 ? 6.765 57.209 23.780 1.00 32.25 178 ALA A CA 1
ATOM 1339 C C . ALA A 1 178 ? 8.076 57.584 23.077 1.00 32.25 178 ALA A C 1
ATOM 1341 O O . ALA A 1 178 ? 9.081 57.778 23.747 1.00 32.25 178 ALA A O 1
ATOM 1342 N N . SER A 1 179 ? 7.976 57.741 21.751 1.00 32.56 179 SER A N 1
ATOM 1343 C CA . SER A 1 179 ? 8.707 58.701 20.905 1.00 32.56 179 SER A CA 1
ATOM 1344 C C . SER A 1 179 ? 10.245 58.613 20.916 1.00 32.56 179 SER A C 1
ATOM 1346 O O . SER A 1 179 ? 10.906 58.658 21.937 1.00 32.56 179 SER A O 1
ATOM 1348 N N . THR A 1 180 ? 10.960 58.606 19.795 1.00 32.41 180 THR A N 1
ATOM 1349 C CA . THR A 1 180 ? 10.982 59.665 18.777 1.00 32.41 180 THR A CA 1
ATOM 1350 C C . THR A 1 180 ? 11.932 59.186 17.661 1.00 32.41 180 THR A C 1
ATOM 1352 O O . THR A 1 180 ? 12.985 58.625 17.957 1.00 32.41 180 THR A O 1
ATOM 1355 N N . ALA A 1 181 ? 11.589 59.394 16.388 1.00 34.69 181 ALA A N 1
ATOM 1356 C CA . ALA A 1 181 ? 12.555 59.390 15.273 1.00 34.69 181 ALA A CA 1
ATOM 1357 C C . ALA A 1 181 ? 13.365 60.719 15.282 1.00 34.69 181 ALA A C 1
ATOM 1359 O O . ALA A 1 181 ? 13.117 61.534 16.170 1.00 34.69 181 ALA A O 1
ATOM 1360 N N . PRO A 1 182 ? 14.192 61.091 14.278 1.00 52.06 182 PRO A N 1
ATOM 1361 C CA . PRO A 1 182 ? 14.939 60.344 13.252 1.00 52.06 182 PRO A CA 1
ATOM 1362 C C . PRO A 1 182 ? 16.438 60.766 13.200 1.00 52.06 182 PRO A C 1
ATOM 1364 O O . PRO A 1 182 ? 16.828 61.754 13.814 1.00 52.06 182 PRO A O 1
ATOM 1367 N N . SER A 1 183 ? 17.264 60.109 12.370 1.00 32.53 183 SER A N 1
ATOM 1368 C CA . SER A 1 183 ? 18.074 60.765 11.309 1.00 32.53 183 SER A CA 1
ATOM 1369 C C . SER A 1 183 ? 19.392 60.068 10.946 1.00 32.53 183 SER A C 1
ATOM 1371 O O . SER A 1 183 ? 20.156 59.646 11.803 1.00 32.53 183 SER A O 1
ATOM 1373 N N . ARG A 1 184 ? 19.680 60.186 9.639 1.00 32.69 184 ARG A N 1
ATOM 1374 C CA . ARG A 1 184 ? 20.988 60.302 8.964 1.00 32.69 184 ARG A CA 1
ATOM 1375 C C . ARG A 1 184 ? 21.773 59.031 8.600 1.00 32.69 184 ARG A C 1
ATOM 1377 O O . ARG A 1 184 ? 22.558 58.494 9.367 1.00 32.69 184 ARG A O 1
ATOM 1384 N N . ARG A 1 185 ? 21.644 58.701 7.305 1.00 39.25 185 ARG A N 1
ATOM 1385 C CA . ARG A 1 185 ? 22.733 58.275 6.398 1.00 39.25 185 ARG A CA 1
ATOM 1386 C C . ARG A 1 185 ? 23.917 59.269 6.456 1.00 39.25 185 ARG A C 1
ATOM 1388 O O . ARG A 1 185 ? 23.664 60.449 6.726 1.00 39.25 185 ARG A O 1
ATOM 1395 N N . PRO A 1 186 ? 25.163 58.837 6.175 1.00 45.78 186 PRO A N 1
ATOM 1396 C CA . PRO A 1 186 ? 25.650 58.759 4.784 1.00 45.78 186 PRO A CA 1
ATOM 1397 C C . PRO A 1 186 ? 26.565 57.547 4.458 1.00 45.78 186 PRO A C 1
ATOM 1399 O O . PRO A 1 186 ? 27.349 57.102 5.290 1.00 45.78 186 PRO A O 1
ATOM 1402 N N . ASP A 1 187 ? 26.464 57.059 3.213 1.00 40.12 187 ASP A N 1
ATOM 1403 C CA . ASP A 1 187 ? 27.519 56.353 2.442 1.00 40.12 187 ASP A CA 1
ATOM 1404 C C . ASP A 1 187 ? 28.732 57.303 2.197 1.00 40.12 187 ASP A C 1
ATOM 1406 O O . ASP A 1 187 ? 28.633 58.463 2.609 1.00 40.12 187 ASP A O 1
ATOM 1410 N N . PRO A 1 188 ? 29.819 56.976 1.448 1.00 52.69 188 PRO A N 1
ATOM 1411 C CA . PRO A 1 188 ? 30.227 55.738 0.752 1.00 52.69 188 PRO A CA 1
ATOM 1412 C C . PRO A 1 188 ? 31.720 55.372 0.985 1.00 52.69 188 PRO A C 1
ATOM 1414 O O . PRO A 1 188 ? 32.457 56.104 1.640 1.00 52.69 188 PRO A O 1
ATOM 1417 N N . GLY A 1 189 ? 32.221 54.302 0.346 1.00 30.69 189 GLY A N 1
ATOM 1418 C CA . GLY A 1 189 ? 33.623 54.327 -0.099 1.00 30.69 189 GLY A CA 1
ATOM 1419 C C . GLY A 1 189 ? 34.375 53.006 -0.291 1.00 30.69 189 GLY A C 1
ATOM 1420 O O . GLY A 1 189 ? 35.092 52.579 0.598 1.00 30.69 189 GLY A O 1
ATOM 1421 N N . THR A 1 190 ? 34.340 52.517 -1.535 1.00 37.53 190 THR A N 1
ATOM 1422 C CA . THR A 1 190 ? 35.514 52.162 -2.371 1.00 37.53 190 THR A CA 1
ATOM 1423 C C . THR A 1 190 ? 36.400 50.930 -2.080 1.00 37.53 190 THR A C 1
ATOM 1425 O O . THR A 1 190 ? 37.021 50.821 -1.033 1.00 37.53 190 THR A O 1
ATOM 1428 N N . ALA A 1 191 ? 36.629 50.183 -3.181 1.00 33.56 191 ALA A N 1
ATOM 1429 C CA . ALA A 1 191 ? 37.830 49.405 -3.561 1.00 33.56 191 ALA A CA 1
ATOM 1430 C C . ALA A 1 191 ? 38.082 48.081 -2.798 1.00 33.56 191 ALA A C 1
ATOM 1432 O O . ALA A 1 191 ? 37.832 47.990 -1.611 1.00 33.56 191 ALA A O 1
ATOM 1433 N N . ARG A 1 192 ? 38.610 46.989 -3.369 1.00 37.94 192 ARG A N 1
ATOM 1434 C CA . ARG A 1 192 ? 39.243 46.675 -4.666 1.00 37.94 192 ARG A CA 1
ATOM 1435 C C . ARG A 1 192 ? 39.376 45.135 -4.752 1.00 37.94 192 ARG A C 1
ATOM 1437 O O . ARG A 1 192 ? 39.600 44.505 -3.724 1.00 37.94 192 ARG A O 1
ATOM 1444 N N . ALA A 1 193 ? 39.316 44.558 -5.955 1.00 36.47 193 ALA A N 1
ATOM 1445 C CA . ALA A 1 193 ? 39.921 43.252 -6.285 1.00 36.47 193 ALA A CA 1
ATOM 1446 C C . ALA A 1 193 ? 41.444 43.421 -6.530 1.00 36.47 193 ALA A C 1
ATOM 1448 O O . ALA A 1 193 ? 41.884 44.569 -6.691 1.00 36.47 193 ALA A O 1
ATOM 1449 N N . PRO A 1 194 ? 42.262 42.346 -6.487 1.00 55.47 194 PRO A N 1
ATOM 1450 C CA . PRO A 1 194 ? 42.531 41.443 -7.638 1.00 55.47 194 PRO A CA 1
ATOM 1451 C C . PRO A 1 194 ? 42.498 39.946 -7.217 1.00 55.47 194 PRO A C 1
ATOM 1453 O O . PRO A 1 194 ? 42.481 39.655 -6.028 1.00 55.47 194 PRO A O 1
ATOM 1456 N N . GLU A 1 195 ? 42.304 38.915 -8.049 1.00 32.56 195 GLU A N 1
ATOM 1457 C CA . GLU A 1 195 ? 42.858 38.477 -9.351 1.00 32.56 195 GLU A CA 1
ATOM 1458 C C . GLU A 1 195 ? 44.160 37.625 -9.268 1.00 32.56 195 GLU A C 1
ATOM 1460 O O . GLU A 1 195 ? 45.195 38.102 -8.819 1.00 32.56 195 GLU A O 1
ATOM 1465 N N . LEU A 1 196 ? 44.041 36.390 -9.802 1.00 38.03 196 LEU A N 1
ATOM 1466 C CA . LEU A 1 196 ? 45.018 35.476 -10.449 1.00 38.03 196 LEU A CA 1
ATOM 1467 C C . LEU A 1 196 ? 46.060 34.618 -9.686 1.00 38.03 196 LEU A C 1
ATOM 1469 O O . LEU A 1 196 ? 46.907 35.120 -8.958 1.00 38.03 196 LEU A O 1
ATOM 1473 N N . ALA A 1 197 ? 46.045 33.323 -10.075 1.00 35.28 197 ALA A N 1
ATOM 1474 C CA . ALA A 1 197 ? 47.149 32.409 -10.484 1.00 35.28 197 ALA A CA 1
ATOM 1475 C C . ALA A 1 197 ? 47.065 31.041 -9.758 1.00 35.28 197 ALA A C 1
ATOM 1477 O O . ALA A 1 197 ? 47.144 30.988 -8.539 1.00 35.28 197 ALA A O 1
ATOM 1478 N N . GLN A 1 198 ? 46.674 29.917 -10.382 1.00 40.75 198 GLN A N 1
ATOM 1479 C CA . GLN A 1 198 ? 47.359 29.059 -11.381 1.00 40.75 198 GLN A CA 1
ATOM 1480 C C . GLN A 1 198 ? 48.767 28.557 -10.999 1.00 40.75 198 GLN A C 1
ATOM 1482 O O . GLN A 1 198 ? 49.694 29.354 -10.947 1.00 40.75 198 GLN A O 1
ATOM 1487 N N . ALA A 1 199 ? 48.903 27.227 -10.846 1.00 36.94 199 ALA A N 1
ATOM 1488 C CA . ALA A 1 199 ? 49.986 26.328 -11.321 1.00 36.94 199 ALA A CA 1
ATOM 1489 C C . ALA A 1 199 ? 49.794 24.946 -10.641 1.00 36.94 199 ALA A C 1
ATOM 1491 O O . ALA A 1 199 ? 49.694 24.882 -9.421 1.00 36.94 199 ALA A O 1
ATOM 1492 N N . ILE A 1 200 ? 49.437 23.864 -11.346 1.00 38.06 200 ILE A N 1
ATOM 1493 C CA . ILE A 1 200 ? 50.284 22.931 -12.127 1.00 38.06 200 ILE A CA 1
ATOM 1494 C C . ILE A 1 200 ? 51.357 22.234 -11.267 1.00 38.06 200 ILE A C 1
ATOM 1496 O O . ILE A 1 200 ? 52.269 22.877 -10.763 1.00 38.06 200 ILE A O 1
ATOM 1500 N N . GLY A 1 201 ? 51.260 20.902 -11.175 1.00 33.72 201 GLY A N 1
ATOM 1501 C CA . GLY A 1 201 ? 52.266 20.009 -10.598 1.00 33.72 201 GLY A CA 1
ATOM 1502 C C . GLY A 1 201 ? 51.965 18.552 -10.961 1.00 33.72 201 GLY A C 1
ATOM 1503 O O . GLY A 1 201 ? 51.071 17.935 -10.390 1.00 33.72 201 GLY A O 1
ATOM 1504 N N . THR A 1 202 ? 52.674 18.072 -11.976 1.00 34.56 202 THR A N 1
ATOM 1505 C CA . THR A 1 202 ? 52.631 16.760 -12.635 1.00 34.56 202 THR A CA 1
ATOM 1506 C C . THR A 1 202 ? 53.566 15.750 -11.941 1.00 34.56 202 THR A C 1
ATOM 1508 O O . THR A 1 202 ? 54.494 16.174 -11.261 1.00 34.56 202 THR A O 1
ATOM 1511 N N . GLU A 1 203 ? 53.378 14.453 -12.249 1.00 36.78 203 GLU A N 1
ATOM 1512 C CA . GLU A 1 203 ? 54.390 13.361 -12.211 1.00 36.78 203 GLU A CA 1
ATOM 1513 C C . GLU A 1 203 ? 54.788 12.835 -10.802 1.00 36.78 203 GLU A C 1
ATOM 1515 O O . GLU A 1 203 ? 54.774 13.570 -9.830 1.00 36.78 203 GLU A O 1
ATOM 1520 N N . THR A 1 204 ? 55.087 11.555 -10.535 1.00 33.97 204 THR A N 1
ATOM 1521 C CA . THR A 1 204 ? 55.500 10.421 -11.380 1.00 33.97 204 THR A CA 1
ATOM 1522 C C . THR A 1 204 ? 55.310 9.091 -10.619 1.00 33.97 204 THR A C 1
ATOM 1524 O O . THR A 1 204 ? 55.622 8.976 -9.439 1.00 33.97 204 THR A O 1
ATOM 1527 N N . ASN A 1 205 ? 54.802 8.085 -11.334 1.00 40.22 205 ASN A N 1
ATOM 1528 C CA . ASN A 1 205 ? 55.270 6.692 -11.433 1.00 40.22 205 ASN A CA 1
ATOM 1529 C C . ASN A 1 205 ? 56.367 6.204 -10.451 1.00 40.22 205 ASN A C 1
ATOM 1531 O O . ASN A 1 205 ? 57.427 6.813 -10.420 1.00 40.22 205 ASN A O 1
ATOM 1535 N N . THR A 1 206 ? 56.189 5.038 -9.801 1.00 35.94 206 THR A N 1
ATOM 1536 C CA . THR A 1 206 ? 57.147 3.895 -9.806 1.00 35.94 206 THR A CA 1
ATOM 1537 C C . THR A 1 206 ? 56.516 2.640 -9.164 1.00 35.94 206 THR A C 1
ATOM 1539 O O . THR A 1 206 ? 56.118 2.648 -8.002 1.00 35.94 206 THR A O 1
ATOM 1542 N N . ARG A 1 207 ? 56.481 1.547 -9.936 1.00 42.22 207 ARG A N 1
ATOM 1543 C CA . ARG A 1 207 ? 56.317 0.129 -9.548 1.00 42.22 207 ARG A CA 1
ATOM 1544 C C . ARG A 1 207 ? 57.661 -0.573 -9.832 1.00 42.22 207 ARG A C 1
ATOM 1546 O O . ARG A 1 207 ? 58.317 -0.174 -10.792 1.00 42.22 207 ARG A O 1
ATOM 1553 N N . PRO A 1 208 ? 58.076 -1.578 -9.040 1.00 51.12 208 PRO A N 1
ATOM 1554 C CA . PRO A 1 208 ? 58.335 -2.925 -9.601 1.00 51.12 208 PRO A CA 1
ATOM 1555 C C . PRO A 1 208 ? 57.781 -4.039 -8.675 1.00 51.12 208 PRO A C 1
ATOM 1557 O O . PRO A 1 208 ? 57.734 -3.879 -7.463 1.00 51.12 208 PRO A O 1
ATOM 1560 N N . GLU A 1 209 ? 57.056 -5.042 -9.183 1.00 39.34 209 GLU A N 1
ATOM 1561 C CA . GLU A 1 209 ? 57.539 -6.374 -9.627 1.00 39.34 209 GLU A CA 1
ATOM 1562 C C . GLU A 1 209 ? 57.998 -7.308 -8.494 1.00 39.34 209 GLU A C 1
ATOM 1564 O O . GLU A 1 209 ? 59.094 -7.128 -7.986 1.00 39.34 209 GLU A O 1
ATOM 1569 N N . THR A 1 210 ? 57.212 -8.366 -8.219 1.00 37.59 210 THR A N 1
ATOM 1570 C CA . THR A 1 210 ? 57.726 -9.692 -7.814 1.00 37.59 210 THR A CA 1
ATOM 1571 C C . THR A 1 210 ? 56.783 -10.811 -8.294 1.00 37.59 210 THR A C 1
ATOM 1573 O O . THR A 1 210 ? 55.705 -11.018 -7.749 1.00 37.59 210 THR A O 1
ATOM 1576 N N . GLN A 1 211 ? 57.226 -11.456 -9.374 1.00 41.41 211 GLN A N 1
ATOM 1577 C CA . GLN A 1 211 ? 57.333 -12.901 -9.637 1.00 41.41 211 GLN A CA 1
ATOM 1578 C C . GLN A 1 211 ? 56.113 -13.842 -9.573 1.00 41.41 211 GLN A C 1
ATOM 1580 O O . GLN A 1 211 ? 55.592 -14.226 -8.531 1.00 41.41 211 GLN A O 1
ATOM 1585 N N . THR A 1 212 ? 55.799 -14.286 -10.789 1.00 38.28 212 THR A N 1
ATOM 1586 C CA . THR A 1 212 ? 55.274 -15.569 -11.262 1.00 38.28 212 THR A CA 1
ATOM 1587 C C . THR A 1 212 ? 56.039 -16.783 -10.722 1.00 38.28 212 THR A C 1
ATOM 1589 O O . THR A 1 212 ? 57.257 -16.839 -10.864 1.00 38.28 212 THR A O 1
ATOM 1592 N N . GLU A 1 213 ? 55.319 -17.817 -10.283 1.00 50.22 213 GLU A N 1
ATOM 1593 C CA . GLU A 1 213 ? 55.764 -19.202 -10.452 1.00 50.22 213 GLU A CA 1
ATOM 1594 C C . GLU A 1 213 ? 54.588 -20.079 -10.899 1.00 50.22 213 GLU A C 1
ATOM 1596 O O . GLU A 1 213 ? 53.498 -20.075 -10.327 1.00 50.22 213 GLU A O 1
ATOM 1601 N N . THR A 1 214 ? 54.838 -20.771 -12.003 1.00 41.47 214 THR A N 1
ATOM 1602 C CA . THR A 1 214 ? 53.952 -21.657 -12.750 1.00 41.47 214 THR A CA 1
ATOM 1603 C C . THR A 1 214 ? 54.288 -23.089 -12.363 1.00 41.47 214 THR A C 1
ATOM 1605 O O . THR A 1 214 ? 55.464 -23.438 -12.404 1.00 41.47 214 THR A O 1
ATOM 1608 N N . GLN A 1 215 ? 53.293 -23.950 -12.134 1.00 39.94 215 GLN A N 1
ATOM 1609 C CA . GLN A 1 215 ? 53.391 -25.340 -12.592 1.00 39.94 215 GLN A CA 1
ATOM 1610 C C . GLN A 1 215 ? 52.017 -26.005 -12.718 1.00 39.94 215 GLN A C 1
ATOM 1612 O O . GLN A 1 215 ? 51.296 -26.238 -11.751 1.00 39.94 215 GLN A O 1
ATOM 1617 N N . THR A 1 216 ? 51.691 -26.285 -13.974 1.00 41.41 216 THR A N 1
ATOM 1618 C CA . THR A 1 216 ? 50.649 -27.178 -14.474 1.00 41.41 216 THR A CA 1
ATOM 1619 C C . THR A 1 216 ? 51.304 -28.542 -14.689 1.00 41.41 216 THR A C 1
ATOM 1621 O O . THR A 1 216 ? 52.417 -28.562 -15.199 1.00 41.41 216 THR A O 1
ATOM 1624 N N . GLU A 1 217 ? 50.633 -29.654 -14.380 1.00 48.50 217 GLU A N 1
ATOM 1625 C CA . GLU A 1 217 ? 50.344 -30.703 -15.376 1.00 48.50 217 GLU A CA 1
ATOM 1626 C C . GLU A 1 217 ? 49.401 -31.809 -14.837 1.00 48.50 217 GLU A C 1
ATOM 1628 O O . GLU A 1 217 ? 49.233 -31.946 -13.623 1.00 48.50 217 GLU A O 1
ATOM 1633 N N . PRO A 1 218 ? 48.702 -32.526 -15.745 1.00 60.69 218 PRO A N 1
ATOM 1634 C CA . PRO A 1 218 ? 47.502 -33.326 -15.484 1.00 60.69 218 PRO A CA 1
ATOM 1635 C C . PRO A 1 218 ? 47.809 -34.834 -15.395 1.00 60.69 218 PRO A C 1
ATOM 1637 O O . PRO A 1 218 ? 48.953 -35.232 -15.595 1.00 60.69 218 PRO A O 1
ATOM 1640 N N . THR A 1 219 ? 46.782 -35.680 -15.186 1.00 34.12 219 THR A N 1
ATOM 1641 C CA . THR A 1 219 ? 46.490 -36.897 -16.003 1.00 34.12 219 THR A CA 1
ATOM 1642 C C . THR A 1 219 ? 45.699 -37.988 -15.246 1.00 34.12 219 THR A C 1
ATOM 1644 O O . THR A 1 219 ? 46.095 -38.471 -14.191 1.00 34.12 219 THR A O 1
ATOM 1647 N N . THR A 1 220 ? 44.609 -38.411 -15.906 1.00 39.69 220 THR A N 1
ATOM 1648 C CA . THR A 1 220 ? 43.860 -39.697 -15.874 1.00 39.69 220 THR A CA 1
ATOM 1649 C C . THR A 1 220 ? 42.955 -40.116 -14.710 1.00 39.69 220 THR A C 1
ATOM 1651 O O . THR A 1 220 ? 43.382 -40.610 -13.673 1.00 39.69 220 THR A O 1
ATOM 1654 N N . GLU A 1 221 ? 41.661 -40.105 -15.043 1.00 43.00 221 GLU A N 1
ATOM 1655 C CA . GLU A 1 221 ? 40.658 -41.143 -14.753 1.00 43.00 221 GLU A CA 1
ATOM 1656 C C . GLU A 1 221 ? 41.094 -42.528 -15.306 1.00 43.00 221 GLU A C 1
ATOM 1658 O O . GLU A 1 221 ? 41.810 -42.571 -16.311 1.00 43.00 221 GLU A O 1
ATOM 1663 N N . PRO A 1 222 ? 40.666 -43.663 -14.711 1.00 48.94 222 PRO A N 1
ATOM 1664 C CA . PRO A 1 222 ? 39.442 -44.301 -15.217 1.00 48.94 222 PRO A CA 1
ATOM 1665 C C . PRO A 1 222 ? 38.548 -44.948 -14.131 1.00 48.94 222 PRO A C 1
ATOM 1667 O O . PRO A 1 222 ? 39.009 -45.537 -13.156 1.00 48.94 222 PRO A O 1
ATOM 1670 N N . THR A 1 223 ? 37.239 -44.901 -14.370 1.00 44.22 223 THR A N 1
ATOM 1671 C CA . THR A 1 223 ? 36.167 -45.704 -13.731 1.00 44.22 223 THR A CA 1
ATOM 1672 C C . THR A 1 223 ? 35.884 -46.956 -14.619 1.00 44.22 223 THR A C 1
ATOM 1674 O O . THR A 1 223 ? 36.381 -46.957 -15.747 1.00 44.22 223 THR A O 1
ATOM 1677 N N . PRO A 1 224 ? 35.027 -47.976 -14.321 1.00 54.78 224 PRO A N 1
ATOM 1678 C CA . PRO A 1 224 ? 34.476 -48.585 -13.086 1.00 54.78 224 PRO A CA 1
ATOM 1679 C C . PRO A 1 224 ? 34.602 -50.142 -13.029 1.00 54.78 224 PRO A C 1
ATOM 1681 O O . PRO A 1 224 ? 34.833 -50.817 -14.027 1.00 54.78 224 PRO A O 1
ATOM 1684 N N . MET A 1 225 ? 34.255 -50.749 -11.884 1.00 45.81 225 MET A N 1
ATOM 1685 C CA . MET A 1 225 ? 33.636 -52.091 -11.830 1.00 45.81 225 MET A CA 1
ATOM 1686 C C . MET A 1 225 ? 32.407 -52.059 -10.900 1.00 45.81 225 MET A C 1
ATOM 1688 O O . MET A 1 225 ? 32.523 -51.528 -9.794 1.00 45.81 225 MET A O 1
ATOM 1692 N N . PRO A 1 226 ? 31.245 -52.634 -11.279 1.00 56.12 226 PRO A N 1
ATOM 1693 C CA . PRO A 1 226 ? 30.090 -52.742 -10.396 1.00 56.12 226 PRO A CA 1
ATOM 1694 C C . PRO A 1 226 ? 30.110 -54.074 -9.630 1.00 56.12 226 PRO A C 1
ATOM 1696 O O . PRO A 1 226 ? 30.373 -55.133 -10.201 1.00 56.12 226 PRO A O 1
ATOM 1699 N N . ARG A 1 227 ? 29.771 -54.041 -8.336 1.00 51.31 227 ARG A N 1
ATOM 1700 C CA . ARG A 1 227 ? 29.350 -55.230 -7.579 1.00 51.31 227 ARG A CA 1
ATOM 1701 C C . ARG A 1 227 ? 27.884 -55.094 -7.155 1.00 51.31 227 ARG A C 1
ATOM 1703 O O . ARG A 1 227 ? 27.459 -53.981 -6.844 1.00 51.31 227 ARG A O 1
ATOM 1710 N N . PRO A 1 228 ? 27.110 -56.194 -7.156 1.00 48.41 228 PRO A N 1
ATOM 1711 C CA . PRO A 1 228 ? 25.664 -56.156 -7.007 1.00 48.41 228 PRO A CA 1
ATOM 1712 C C . PRO A 1 228 ? 25.213 -56.361 -5.557 1.00 48.41 228 PRO A C 1
ATOM 1714 O O . PRO A 1 228 ? 25.847 -57.079 -4.788 1.00 48.41 228 PRO A O 1
ATOM 1717 N N . GLY A 1 229 ? 24.036 -55.813 -5.253 1.00 43.41 229 GLY A N 1
ATOM 1718 C CA . GLY A 1 229 ? 23.146 -56.347 -4.226 1.00 43.41 229 GLY A CA 1
ATOM 1719 C C . GLY A 1 229 ? 23.161 -55.611 -2.892 1.00 43.41 229 GLY A C 1
ATOM 1720 O O . GLY A 1 229 ? 23.856 -55.997 -1.960 1.00 43.41 229 GLY A O 1
ATOM 1721 N N . THR A 1 230 ? 22.283 -54.620 -2.750 1.00 49.72 230 THR A N 1
ATOM 1722 C CA . THR A 1 230 ? 21.481 -54.499 -1.524 1.00 49.72 230 THR A CA 1
ATOM 1723 C C . THR A 1 230 ? 20.224 -53.697 -1.822 1.00 49.72 230 THR A C 1
ATOM 1725 O O . THR A 1 230 ? 20.263 -52.511 -2.141 1.00 49.72 230 THR A O 1
ATOM 1728 N N . GLU A 1 231 ? 19.092 -54.389 -1.758 1.00 51.16 231 GLU A N 1
ATOM 1729 C CA . GLU A 1 231 ? 17.753 -53.845 -1.914 1.00 51.16 231 GLU A CA 1
ATOM 1730 C C . GLU A 1 231 ? 17.519 -52.716 -0.902 1.00 51.16 231 GLU A C 1
ATOM 1732 O O . GLU A 1 231 ? 17.336 -52.936 0.296 1.00 51.16 231 GLU A O 1
ATOM 1737 N N . HIS A 1 232 ? 17.503 -51.475 -1.382 1.00 41.69 232 HIS A N 1
ATOM 1738 C CA . HIS A 1 232 ? 16.930 -50.352 -0.653 1.00 41.69 232 HIS A CA 1
ATOM 1739 C C . HIS A 1 232 ? 15.523 -50.085 -1.173 1.00 41.69 232 HIS A C 1
ATOM 1741 O O . HIS A 1 232 ? 15.279 -49.330 -2.110 1.00 41.69 232 HIS A O 1
ATOM 1747 N N . ARG A 1 233 ? 14.602 -50.783 -0.504 1.00 47.66 233 ARG A N 1
ATOM 1748 C CA . ARG A 1 233 ? 13.175 -50.507 -0.336 1.00 47.66 233 ARG A CA 1
ATOM 1749 C C . ARG A 1 233 ? 12.804 -49.052 -0.682 1.00 47.66 233 ARG A C 1
ATOM 1751 O O . ARG A 1 233 ? 13.363 -48.130 -0.082 1.00 47.66 233 ARG A O 1
ATOM 1758 N N . PRO A 1 234 ? 11.814 -48.814 -1.561 1.00 43.91 234 PRO A N 1
ATOM 1759 C CA . PRO A 1 234 ? 11.425 -47.465 -1.932 1.00 43.91 234 PRO A CA 1
ATOM 1760 C C . PRO A 1 234 ? 10.832 -46.766 -0.708 1.00 43.91 234 PRO A C 1
ATOM 1762 O O . PRO A 1 234 ? 9.722 -47.070 -0.258 1.00 43.91 234 PRO A O 1
ATOM 1765 N N . ARG A 1 235 ? 11.577 -45.802 -0.155 1.00 43.56 235 ARG A N 1
ATOM 1766 C CA . ARG A 1 235 ? 11.013 -44.787 0.731 1.00 43.56 235 ARG A CA 1
ATOM 1767 C C . ARG A 1 235 ? 10.034 -43.982 -0.106 1.00 43.56 235 ARG A C 1
ATOM 1769 O O . ARG A 1 235 ? 10.405 -43.051 -0.814 1.00 43.56 235 ARG A O 1
ATOM 1776 N N . ARG A 1 236 ? 8.768 -44.392 -0.014 1.00 45.25 236 ARG A N 1
ATOM 1777 C CA . ARG A 1 236 ? 7.580 -43.615 -0.348 1.00 45.25 236 ARG A CA 1
ATOM 1778 C C . ARG A 1 236 ? 7.735 -42.259 0.339 1.00 45.25 236 ARG A C 1
ATOM 1780 O O . ARG A 1 236 ? 7.418 -42.092 1.514 1.00 45.25 236 ARG A O 1
ATOM 1787 N N . SER A 1 237 ? 8.311 -41.315 -0.395 1.00 46.75 237 SER A N 1
ATOM 1788 C CA . SER A 1 237 ? 8.226 -39.893 -0.126 1.00 46.75 237 SER A CA 1
ATOM 1789 C C . SER A 1 237 ? 6.747 -39.564 -0.229 1.00 46.75 237 SER A C 1
ATOM 1791 O O . SER A 1 237 ? 6.203 -39.313 -1.305 1.00 46.75 237 SER A O 1
ATOM 1793 N N . SER A 1 238 ? 6.059 -39.699 0.902 1.00 49.44 238 SER A N 1
ATOM 1794 C CA . SER A 1 238 ? 4.769 -39.084 1.109 1.00 49.44 238 SER A CA 1
ATOM 1795 C C . SER A 1 238 ? 4.985 -37.606 0.837 1.00 49.44 238 SER A C 1
ATOM 1797 O O . SER A 1 238 ? 5.488 -36.877 1.693 1.00 49.44 238 SER A O 1
ATOM 1799 N N . ARG A 1 239 ? 4.627 -37.186 -0.384 1.00 45.66 239 ARG A N 1
ATOM 1800 C CA . ARG A 1 239 ? 4.189 -35.832 -0.700 1.00 45.66 239 ARG A CA 1
ATOM 1801 C C . ARG A 1 239 ? 3.120 -35.500 0.327 1.00 45.66 239 ARG A C 1
ATOM 1803 O O . ARG A 1 239 ? 1.933 -35.723 0.121 1.00 45.66 239 ARG A O 1
ATOM 1810 N N . ARG A 1 240 ? 3.565 -35.017 1.484 1.00 43.88 240 ARG A N 1
ATOM 1811 C CA . ARG A 1 240 ? 2.731 -34.297 2.419 1.00 43.88 240 ARG A CA 1
ATOM 1812 C C . ARG A 1 240 ? 2.515 -32.973 1.720 1.00 43.88 240 ARG A C 1
ATOM 1814 O O . ARG A 1 240 ? 3.290 -32.035 1.873 1.00 43.88 240 ARG A O 1
ATOM 1821 N N . THR A 1 241 ? 1.514 -32.971 0.847 1.00 45.50 241 THR A N 1
ATOM 1822 C CA . THR A 1 241 ? 0.813 -31.785 0.397 1.00 45.50 241 THR A CA 1
ATOM 1823 C C . THR A 1 241 ? 0.494 -31.035 1.678 1.00 45.50 241 THR A C 1
ATOM 1825 O O . THR A 1 241 ? -0.413 -31.406 2.421 1.00 45.50 241 THR A O 1
ATOM 1828 N N . ALA A 1 242 ? 1.342 -30.071 2.030 1.00 43.69 242 ALA A N 1
ATOM 1829 C CA . ALA A 1 242 ? 1.053 -29.120 3.075 1.00 43.69 242 ALA A CA 1
ATOM 1830 C C . ALA A 1 242 ? -0.087 -28.279 2.513 1.00 43.69 242 ALA A C 1
ATOM 1832 O O . ALA A 1 242 ? 0.130 -27.229 1.910 1.00 43.69 242 ALA A O 1
ATOM 1833 N N . ALA A 1 243 ? -1.303 -28.813 2.636 1.00 39.78 243 ALA A N 1
ATOM 1834 C CA . ALA A 1 243 ? -2.510 -28.029 2.646 1.00 39.78 243 ALA A CA 1
ATOM 1835 C C . ALA A 1 243 ? -2.228 -26.926 3.661 1.00 39.78 243 ALA A C 1
ATOM 1837 O O . ALA A 1 243 ? -2.121 -27.176 4.862 1.00 39.78 243 ALA A O 1
ATOM 1838 N N . ARG A 1 244 ? -1.935 -25.731 3.145 1.00 44.69 244 ARG A N 1
ATOM 1839 C CA . ARG A 1 244 ? -1.847 -24.520 3.944 1.00 44.69 244 ARG A CA 1
ATOM 1840 C C . ARG A 1 244 ? -3.181 -24.453 4.663 1.00 44.69 244 ARG A C 1
ATOM 1842 O O . ARG A 1 244 ? -4.184 -24.195 4.006 1.00 44.69 244 ARG A O 1
ATOM 1849 N N . SER A 1 245 ? -3.199 -24.756 5.961 1.00 42.38 245 SER A N 1
ATOM 1850 C CA . SER A 1 245 ? -4.371 -24.516 6.792 1.00 42.38 245 SER A CA 1
ATOM 1851 C C . SER A 1 245 ? -4.783 -23.077 6.537 1.00 42.38 245 SER A C 1
ATOM 1853 O O . SER A 1 245 ? -4.026 -22.157 6.852 1.00 42.38 245 SER A O 1
ATOM 1855 N N . SER A 1 246 ? -5.932 -22.886 5.891 1.00 51.12 246 SER A N 1
ATOM 1856 C CA . SER A 1 246 ? -6.565 -21.582 5.810 1.00 51.12 246 SER A CA 1
ATOM 1857 C C . SER A 1 246 ? -6.799 -21.169 7.254 1.00 51.12 246 SER A C 1
ATOM 1859 O O . SER A 1 246 ? -7.614 -21.780 7.948 1.00 51.12 246 SER A O 1
ATOM 1861 N N . ALA A 1 247 ? -5.998 -20.226 7.749 1.00 58.53 247 ALA A N 1
ATOM 1862 C CA . ALA A 1 247 ? -6.215 -19.670 9.070 1.00 58.53 247 ALA A CA 1
ATOM 1863 C C . ALA A 1 247 ? -7.678 -19.216 9.136 1.00 58.53 247 ALA A C 1
ATOM 1865 O O . ALA A 1 247 ? -8.166 -18.598 8.187 1.00 58.53 247 ALA A O 1
ATOM 1866 N N . ALA A 1 248 ? -8.378 -19.592 10.208 1.00 64.50 248 ALA A N 1
ATOM 1867 C CA . ALA A 1 248 ? -9.764 -19.193 10.408 1.00 64.50 248 ALA A CA 1
ATOM 1868 C C . ALA A 1 248 ? -9.896 -17.669 10.223 1.00 64.50 248 ALA A C 1
ATOM 1870 O O . ALA A 1 248 ? -8.966 -16.944 10.610 1.00 64.50 248 ALA A O 1
ATOM 1871 N N . PRO A 1 249 ? -11.001 -17.184 9.627 1.00 72.19 249 PRO A N 1
ATOM 1872 C CA . PRO A 1 249 ? -11.202 -15.758 9.414 1.00 72.19 249 PRO A CA 1
ATOM 1873 C C . PRO A 1 249 ? -11.023 -15.015 10.740 1.00 72.19 249 PRO A C 1
ATOM 1875 O O . PRO A 1 249 ? -11.472 -15.476 11.791 1.00 72.19 249 PRO A O 1
ATOM 1878 N N . ARG A 1 250 ? -10.305 -13.891 10.707 1.00 82.69 250 ARG A N 1
ATOM 1879 C CA . ARG A 1 250 ? -10.047 -13.055 11.883 1.00 82.69 250 ARG A CA 1
ATOM 1880 C C . ARG A 1 250 ? -10.731 -11.709 11.722 1.00 82.69 250 ARG A C 1
ATOM 1882 O O . ARG A 1 250 ? -10.677 -11.124 10.646 1.00 82.69 250 ARG A O 1
ATOM 1889 N N . ALA A 1 251 ? -11.324 -11.227 12.804 1.00 89.81 251 ALA A N 1
ATOM 1890 C CA . ALA A 1 251 ? -11.833 -9.873 12.913 1.00 89.81 251 ALA A CA 1
ATOM 1891 C C . ALA A 1 251 ? -10.744 -8.945 13.468 1.00 89.81 251 ALA A C 1
ATOM 1893 O O . ALA A 1 251 ? -9.978 -9.329 14.357 1.00 89.81 251 ALA A O 1
ATOM 1894 N N . LEU A 1 252 ? -10.684 -7.724 12.943 1.00 94.12 252 LEU A N 1
ATOM 1895 C CA . LEU A 1 252 ? -9.913 -6.623 13.504 1.00 94.12 252 LEU A CA 1
ATOM 1896 C C . LEU A 1 252 ? -10.712 -6.012 14.653 1.00 94.12 252 LEU A C 1
ATOM 1898 O O . LEU A 1 252 ? -11.880 -5.668 14.482 1.00 94.12 252 LEU A O 1
ATOM 1902 N N . VAL A 1 253 ? -10.068 -5.840 15.802 1.00 97.00 253 VAL A N 1
ATOM 1903 C CA . VAL A 1 253 ? -10.655 -5.171 16.961 1.00 97.00 253 VAL A CA 1
ATOM 1904 C C . VAL A 1 253 ? -9.836 -3.931 17.283 1.00 97.00 253 VAL A C 1
ATOM 1906 O O . VAL A 1 253 ? -8.608 -3.991 17.369 1.00 97.00 253 VAL A O 1
ATOM 1909 N N . ILE A 1 254 ? -10.522 -2.802 17.434 1.00 97.12 254 ILE A N 1
ATOM 1910 C CA . ILE A 1 254 ? -9.942 -1.532 17.867 1.00 97.12 254 ILE A CA 1
ATOM 1911 C C . ILE A 1 254 ? -10.675 -1.105 19.133 1.00 97.12 254 ILE A C 1
ATOM 1913 O O . ILE A 1 254 ? -11.871 -0.829 19.089 1.00 97.12 254 ILE A O 1
ATOM 1917 N N . GLU A 1 255 ? -9.958 -1.083 20.247 1.00 97.38 255 GLU A N 1
ATOM 1918 C CA . GLU A 1 255 ? -10.456 -0.697 21.567 1.00 97.38 255 GLU A CA 1
ATOM 1919 C C . GLU A 1 255 ? -9.854 0.658 21.954 1.00 97.38 255 GLU A C 1
ATOM 1921 O O . GLU A 1 255 ? -8.649 0.868 21.805 1.00 97.38 255 GLU A O 1
ATOM 1926 N N . PHE A 1 256 ? -10.676 1.588 22.423 1.00 94.50 256 PHE A N 1
ATOM 1927 C CA . PHE A 1 256 ? -10.253 2.930 22.826 1.00 94.50 256 PHE A CA 1
ATOM 1928 C C . PHE A 1 256 ? -10.187 3.054 24.352 1.00 94.50 256 PHE A C 1
ATOM 1930 O O . PHE A 1 256 ? -10.708 2.211 25.078 1.00 94.50 256 PHE A O 1
ATOM 1937 N N . ASP A 1 257 ? -9.538 4.106 24.857 1.00 89.25 257 ASP A N 1
ATOM 1938 C CA . ASP A 1 257 ? -9.375 4.315 26.306 1.00 89.25 257 ASP A CA 1
ATOM 1939 C C . ASP A 1 257 ? -10.712 4.472 27.063 1.00 89.25 257 ASP A C 1
ATOM 1941 O O . ASP A 1 257 ? -10.778 4.214 28.264 1.00 89.25 257 ASP A O 1
ATOM 1945 N N . ASP A 1 258 ? -11.792 4.853 26.379 1.00 87.62 258 ASP A N 1
ATOM 1946 C CA . ASP A 1 258 ? -13.153 4.895 26.932 1.00 87.62 258 ASP A CA 1
ATOM 1947 C C . ASP A 1 258 ? -13.846 3.517 26.951 1.00 87.62 258 ASP A C 1
ATOM 1949 O O . ASP A 1 258 ? -15.036 3.420 27.248 1.00 87.62 258 ASP A O 1
ATOM 1953 N N . SER A 1 259 ? -13.103 2.445 26.654 1.00 85.00 259 SER A N 1
ATOM 1954 C CA . SER A 1 259 ? -13.590 1.066 26.503 1.00 85.00 259 SER A CA 1
ATOM 1955 C C . SER A 1 259 ? -14.573 0.862 25.344 1.00 85.00 259 SER A C 1
ATOM 1957 O O . SER A 1 259 ? -15.140 -0.227 25.201 1.00 85.00 259 SER A O 1
ATOM 1959 N N . SER A 1 260 ? -14.782 1.868 24.487 1.00 91.81 260 SER A N 1
ATOM 1960 C CA . SER A 1 260 ? -15.514 1.667 23.241 1.00 91.81 260 SER A CA 1
ATOM 1961 C C . SER A 1 260 ? -14.705 0.761 22.312 1.00 91.81 260 SER A C 1
ATOM 1963 O O . SER A 1 260 ? -13.471 0.778 22.289 1.00 91.81 260 SER A O 1
ATOM 1965 N N . ARG A 1 261 ? -15.413 -0.087 21.558 1.00 93.88 261 ARG A N 1
ATOM 1966 C CA . ARG A 1 261 ? -14.795 -1.090 20.689 1.00 93.88 261 ARG A CA 1
ATOM 1967 C C . ARG A 1 261 ? -15.428 -1.103 19.307 1.00 93.88 261 ARG A C 1
ATOM 1969 O O . ARG A 1 261 ? -16.650 -1.143 19.177 1.00 93.88 261 ARG A O 1
ATOM 1976 N N . ALA A 1 262 ? -14.587 -1.148 18.283 1.00 93.75 262 ALA A N 1
ATOM 1977 C CA . ALA A 1 262 ? -14.977 -1.437 16.912 1.00 93.75 262 ALA A CA 1
ATOM 1978 C C . ALA A 1 262 ? -14.474 -2.836 16.538 1.00 93.75 262 ALA A C 1
ATOM 1980 O O . ALA A 1 262 ? -13.271 -3.087 16.574 1.00 93.75 262 ALA A O 1
ATOM 1981 N N . VAL A 1 263 ? -15.393 -3.736 16.181 1.00 94.25 263 VAL A N 1
ATOM 1982 C CA . VAL A 1 263 ? -15.085 -5.092 15.700 1.00 94.25 263 VAL A CA 1
ATOM 1983 C C . VAL A 1 263 ? -15.443 -5.159 14.224 1.00 94.25 263 VAL A C 1
ATOM 1985 O O . VAL A 1 263 ? -16.581 -4.894 13.846 1.00 94.25 263 VAL A O 1
ATOM 1988 N N . LEU A 1 264 ? -14.463 -5.477 13.386 1.00 90.69 264 LEU A N 1
ATOM 1989 C CA . LEU A 1 264 ? -14.557 -5.340 11.940 1.00 90.69 264 LEU A CA 1
ATOM 1990 C C . LEU A 1 264 ? -14.107 -6.634 11.269 1.00 90.69 264 LEU A C 1
ATOM 1992 O O . LEU A 1 264 ? -13.039 -7.159 11.568 1.00 90.69 264 LEU A O 1
ATOM 1996 N N . ALA A 1 265 ? -14.872 -7.115 10.291 1.00 81.00 265 ALA A N 1
ATOM 1997 C CA . ALA A 1 265 ? -14.465 -8.244 9.448 1.00 81.00 265 ALA A CA 1
ATOM 1998 C C . ALA A 1 265 ? -13.337 -7.884 8.452 1.00 81.00 265 ALA A C 1
ATOM 2000 O O . ALA A 1 265 ? -12.888 -8.732 7.686 1.00 81.00 265 ALA A O 1
ATOM 2001 N N . GLY A 1 266 ? -12.884 -6.626 8.441 1.00 80.94 266 GLY A N 1
ATOM 2002 C CA . GLY A 1 266 ? -11.907 -6.112 7.489 1.00 80.94 266 GLY A CA 1
ATOM 2003 C C . GLY A 1 266 ? -11.131 -4.912 8.024 1.00 80.94 266 GLY A C 1
ATOM 2004 O O . GLY A 1 266 ? -10.923 -4.760 9.225 1.00 80.94 266 GLY A O 1
ATOM 2005 N N . SER A 1 267 ? -10.678 -4.068 7.106 1.00 89.25 267 SER A N 1
ATOM 2006 C CA . SER A 1 267 ? -9.791 -2.941 7.389 1.00 89.25 267 SER A CA 1
ATOM 2007 C C . SER A 1 267 ? -10.526 -1.679 7.859 1.00 89.25 267 SER A C 1
ATOM 2009 O O . SER A 1 267 ? -11.680 -1.440 7.497 1.00 89.25 267 SER A O 1
ATOM 2011 N N . ALA A 1 268 ? -9.822 -0.821 8.600 1.00 95.12 268 ALA A N 1
ATOM 2012 C CA . ALA A 1 268 ? -10.349 0.392 9.218 1.00 95.12 268 ALA A CA 1
ATOM 2013 C C . ALA A 1 268 ? -9.608 1.662 8.781 1.00 95.12 268 ALA A C 1
ATOM 2015 O O . ALA A 1 268 ? -8.380 1.674 8.673 1.00 95.12 268 ALA A O 1
ATOM 2016 N N . ALA A 1 269 ? -10.351 2.753 8.599 1.00 95.94 269 ALA A N 1
ATOM 2017 C CA . ALA A 1 269 ? -9.814 4.109 8.510 1.00 95.94 269 ALA A CA 1
ATOM 2018 C C . ALA A 1 269 ? -10.162 4.853 9.804 1.00 95.94 269 ALA A C 1
ATOM 2020 O O . ALA A 1 269 ? -11.328 5.138 10.066 1.00 95.94 269 ALA A O 1
ATOM 2021 N N . VAL A 1 270 ? -9.159 5.146 10.628 1.00 97.44 270 VAL A N 1
ATOM 2022 C CA . VAL A 1 270 ? -9.335 5.674 11.987 1.00 97.44 270 VAL A CA 1
ATOM 2023 C C . VAL A 1 270 ? -9.055 7.173 12.007 1.00 97.44 270 VAL A C 1
ATOM 2025 O O . VAL A 1 270 ? -8.043 7.617 11.464 1.00 97.44 270 VAL A O 1
ATOM 2028 N N . GLY A 1 271 ? -9.913 7.971 12.643 1.00 97.31 271 GLY A N 1
ATOM 2029 C CA . GLY A 1 271 ? -9.689 9.412 12.809 1.00 97.31 271 GLY A CA 1
ATOM 2030 C C . GLY A 1 271 ? -10.871 10.138 13.451 1.00 97.31 271 GLY A C 1
ATOM 2031 O O . GLY A 1 271 ? -11.863 9.508 13.804 1.00 97.31 271 GLY A O 1
ATOM 2032 N N . ARG A 1 272 ? -10.791 11.466 13.623 1.00 96.44 272 ARG A N 1
ATOM 2033 C CA . ARG A 1 272 ? -11.864 12.227 14.308 1.00 96.44 272 ARG A CA 1
ATOM 2034 C C . ARG A 1 272 ? -13.124 12.430 13.472 1.00 96.44 272 ARG A C 1
ATOM 2036 O O . ARG A 1 272 ? -14.196 12.702 13.996 1.00 96.44 272 ARG A O 1
ATOM 2043 N N . ASN A 1 273 ? -12.985 12.377 12.151 1.00 95.50 273 ASN A N 1
ATOM 2044 C CA . ASN A 1 273 ? -14.099 12.431 11.210 1.00 95.50 273 ASN A CA 1
ATOM 2045 C C . ASN A 1 273 ? -13.685 11.704 9.925 1.00 95.50 273 ASN A C 1
ATOM 2047 O O . ASN A 1 273 ? -13.442 12.360 8.903 1.00 95.50 273 ASN A O 1
ATOM 2051 N N . PRO A 1 274 ? -13.478 10.379 10.002 1.00 95.25 274 PRO A N 1
ATOM 2052 C CA . PRO A 1 274 ? -12.876 9.645 8.913 1.00 95.25 274 PRO A CA 1
ATOM 2053 C C . PRO A 1 274 ? -13.915 9.451 7.819 1.00 95.25 274 PRO A C 1
ATOM 2055 O O . PRO A 1 274 ? -15.050 9.051 8.070 1.00 95.25 274 PRO A O 1
ATOM 2058 N N . SER A 1 275 ? -13.518 9.741 6.588 1.00 83.25 275 SER A N 1
ATOM 2059 C CA . SER A 1 275 ? -14.260 9.280 5.417 1.00 83.25 275 SER A CA 1
ATOM 2060 C C . SER A 1 275 ? -13.839 7.842 5.099 1.00 83.25 275 SER A C 1
ATOM 2062 O O . SER A 1 275 ? -12.699 7.482 5.405 1.00 83.25 275 SER A O 1
ATOM 2064 N N . PRO A 1 276 ? -14.706 7.019 4.484 1.00 80.75 276 PRO A N 1
ATOM 2065 C CA . PRO A 1 276 ? -14.279 5.746 3.919 1.00 80.75 276 PRO A CA 1
ATOM 2066 C C . PRO A 1 276 ? -13.092 5.968 2.975 1.00 80.75 276 PRO A C 1
ATOM 2068 O O . PRO A 1 276 ? -13.142 6.839 2.105 1.00 80.75 276 PRO A O 1
ATOM 2071 N N . VAL A 1 277 ? -12.022 5.199 3.157 1.00 76.62 277 VAL A N 1
ATOM 2072 C CA . VAL A 1 277 ? -10.830 5.241 2.297 1.00 76.62 277 VAL A CA 1
ATOM 2073 C C . VAL A 1 277 ? -10.608 3.841 1.757 1.00 76.62 277 VAL A C 1
ATOM 2075 O O . VAL A 1 277 ? -10.358 2.928 2.538 1.00 76.62 277 VAL A O 1
ATOM 2078 N N . ASP A 1 278 ? -10.692 3.661 0.439 1.00 66.62 278 ASP A N 1
ATOM 2079 C CA . ASP A 1 278 ? -10.373 2.390 -0.230 1.00 66.62 278 ASP A CA 1
ATOM 2080 C C . ASP A 1 278 ? -11.147 1.179 0.329 1.00 66.62 278 ASP A C 1
ATOM 2082 O O . ASP A 1 278 ? -10.574 0.126 0.606 1.00 66.62 278 ASP A O 1
ATOM 2086 N N . GLY A 1 279 ? -12.450 1.347 0.580 1.00 75.62 279 GLY A N 1
ATOM 2087 C CA . GLY A 1 279 ? -13.309 0.295 1.144 1.00 75.62 279 GLY A CA 1
ATOM 2088 C C . GLY A 1 279 ? -13.098 0.022 2.638 1.00 75.62 279 GLY A C 1
ATOM 2089 O O . GLY A 1 279 ? -13.741 -0.868 3.190 1.00 75.62 279 GLY A O 1
ATOM 2090 N N . ARG A 1 280 ? -12.226 0.780 3.317 1.00 83.88 280 ARG A N 1
ATOM 2091 C CA . ARG A 1 280 ? -12.049 0.681 4.768 1.00 83.88 280 ARG A CA 1
ATOM 2092 C C . ARG A 1 280 ? -13.223 1.285 5.508 1.00 83.88 280 ARG A C 1
ATOM 2094 O O . ARG A 1 280 ? -13.715 2.360 5.156 1.00 83.88 280 ARG A O 1
ATOM 2101 N N . ILE A 1 281 ? -13.602 0.615 6.587 1.00 90.31 281 ILE A N 1
ATOM 2102 C CA . ILE A 1 281 ? -14.701 1.042 7.441 1.00 90.31 281 ILE A CA 1
ATOM 2103 C C . ILE A 1 281 ? -14.220 2.248 8.262 1.00 90.31 281 ILE A C 1
ATOM 2105 O O . ILE A 1 281 ? -13.186 2.151 8.932 1.00 90.31 281 ILE A O 1
ATOM 2109 N N . PRO A 1 282 ? -14.910 3.401 8.201 1.00 94.94 282 PRO A N 1
ATOM 2110 C CA . PRO A 1 282 ? -14.543 4.558 9.003 1.00 94.94 282 PRO A CA 1
ATOM 2111 C C . PRO A 1 282 ? -14.790 4.263 10.487 1.00 94.94 282 PRO A C 1
ATOM 2113 O O . PRO A 1 282 ? -15.905 3.937 10.887 1.00 94.94 282 PRO A O 1
ATOM 2116 N N . VAL A 1 283 ? -13.752 4.407 11.309 1.00 96.62 283 VAL A N 1
ATOM 2117 C CA . VAL A 1 283 ? -13.826 4.277 12.768 1.00 96.62 283 VAL A CA 1
ATOM 2118 C C . VAL A 1 283 ? -13.530 5.632 13.380 1.00 96.62 283 VAL A C 1
ATOM 2120 O O . VAL A 1 283 ? -12.386 6.099 13.403 1.00 96.62 283 VAL A O 1
ATOM 2123 N N . ARG A 1 284 ? -14.593 6.288 13.838 1.00 96.06 284 ARG A N 1
ATOM 2124 C CA . ARG A 1 284 ? -14.495 7.593 14.478 1.00 96.06 284 ARG A CA 1
ATOM 2125 C C . ARG A 1 284 ? -13.871 7.453 15.863 1.00 96.06 284 ARG A C 1
ATOM 2127 O O . ARG A 1 284 ? -14.220 6.539 16.600 1.00 96.06 284 ARG A O 1
ATOM 2134 N N . VAL A 1 285 ? -12.988 8.384 16.203 1.00 94.25 285 VAL A N 1
ATOM 2135 C CA . VAL A 1 285 ? -12.430 8.534 17.550 1.00 94.25 285 VAL A CA 1
ATOM 2136 C C . VAL A 1 285 ? -12.715 9.928 18.079 1.00 94.25 285 VAL A C 1
ATOM 2138 O O . VAL A 1 285 ? -12.660 10.903 17.324 1.00 94.25 285 VAL A O 1
ATOM 2141 N N . ASP A 1 286 ? -12.977 10.030 19.375 1.00 91.75 286 ASP A N 1
ATOM 2142 C CA . ASP A 1 286 ? -13.191 11.316 20.025 1.00 91.75 286 ASP A CA 1
ATOM 2143 C C . ASP A 1 286 ? -11.856 11.886 20.517 1.00 91.75 286 ASP A C 1
ATOM 2145 O O . ASP A 1 286 ? -11.243 11.393 21.459 1.00 91.75 286 ASP A O 1
ATOM 2149 N N . SER A 1 287 ? -11.396 12.936 19.836 1.00 89.75 287 SER A N 1
ATOM 2150 C CA . SER A 1 287 ? -10.187 13.698 20.170 1.00 89.75 287 SER A CA 1
ATOM 2151 C C . SER A 1 287 ? -10.600 14.984 20.871 1.00 89.75 287 SER A C 1
ATOM 2153 O O . SER A 1 287 ? -11.287 15.817 20.275 1.00 89.75 287 SER A O 1
ATOM 2155 N N . ARG A 1 288 ? -10.200 15.146 22.134 1.00 89.44 288 ARG A N 1
ATOM 2156 C CA . ARG A 1 288 ? -10.564 16.312 22.957 1.00 89.44 288 ARG A CA 1
ATOM 2157 C C . ARG A 1 288 ? -9.826 17.553 22.480 1.00 89.44 288 ARG A C 1
ATOM 2159 O O . ARG A 1 288 ? -10.424 18.617 22.341 1.00 89.44 288 ARG A O 1
ATOM 2166 N N . ASP A 1 289 ? -8.557 17.370 22.134 1.00 90.94 289 ASP A N 1
ATOM 2167 C CA . ASP A 1 289 ? -7.661 18.461 21.755 1.00 90.94 289 ASP A CA 1
ATOM 2168 C C . ASP A 1 289 ? -7.612 18.683 20.232 1.00 90.94 289 ASP A C 1
ATOM 2170 O O . ASP A 1 289 ? -6.802 19.460 19.731 1.00 90.94 289 ASP A O 1
ATOM 2174 N N . ASN A 1 290 ? -8.469 17.996 19.462 1.00 91.19 290 ASN A N 1
ATOM 2175 C CA . ASN A 1 290 ? -8.472 17.997 17.992 1.00 91.19 290 ASN A CA 1
ATOM 2176 C C . ASN A 1 290 ? -7.115 17.637 17.354 1.00 91.19 290 ASN A C 1
ATOM 2178 O O . ASN A 1 290 ? -6.866 17.955 16.186 1.00 91.19 290 ASN A O 1
ATOM 2182 N N . THR A 1 291 ? -6.239 16.946 18.085 1.00 95.75 291 THR A N 1
ATOM 2183 C CA . THR A 1 291 ? -4.928 16.530 17.566 1.00 95.75 291 THR A CA 1
ATOM 2184 C C . THR A 1 291 ? -5.038 15.314 16.642 1.00 95.75 291 THR A C 1
ATOM 2186 O O . THR A 1 291 ? -4.142 15.040 15.838 1.00 95.75 291 THR A O 1
ATOM 2189 N N . VAL A 1 292 ? -6.174 14.613 16.649 1.00 97.12 292 VAL A N 1
ATOM 2190 C CA . VAL A 1 292 ? -6.443 13.571 15.661 1.00 97.12 292 VAL A CA 1
ATOM 2191 C C . VAL A 1 292 ? -6.903 14.195 14.332 1.00 97.12 292 VAL A C 1
ATOM 2193 O O . VAL A 1 292 ? -7.935 14.856 14.251 1.00 97.12 292 VAL A O 1
ATOM 2196 N N . SER A 1 293 ? -6.170 13.962 13.240 1.00 96.44 293 SER A N 1
ATOM 2197 C CA . SER A 1 293 ? -6.598 14.282 11.869 1.00 96.44 293 SER A CA 1
ATOM 2198 C C . SER A 1 293 ? -7.948 13.643 11.484 1.00 96.44 293 SER A C 1
ATOM 2200 O O . SER A 1 293 ? -8.398 12.674 12.093 1.00 96.44 293 SER A O 1
ATOM 2202 N N . ARG A 1 294 ? -8.620 14.181 10.449 1.00 96.19 294 ARG A N 1
ATOM 2203 C CA . ARG A 1 294 ? -9.930 13.668 9.978 1.00 96.19 294 ARG A CA 1
ATOM 2204 C C . ARG A 1 294 ? -9.883 12.163 9.711 1.00 96.19 294 ARG A C 1
ATOM 2206 O O . ARG A 1 294 ? -10.637 11.428 10.337 1.00 96.19 294 ARG A O 1
ATOM 2213 N N . THR A 1 295 ? -8.928 11.748 8.885 1.00 96.31 295 THR A N 1
ATOM 2214 C CA . THR A 1 295 ? -8.424 10.376 8.791 1.00 96.31 295 THR A CA 1
ATOM 2215 C C . THR A 1 295 ? -6.968 10.425 9.236 1.00 96.31 295 THR A C 1
ATOM 2217 O O . THR A 1 295 ? -6.206 11.236 8.717 1.00 96.31 295 THR A O 1
ATOM 2220 N N . HIS A 1 296 ? -6.607 9.634 10.238 1.00 97.06 296 HIS A N 1
ATOM 2221 C CA . HIS A 1 296 ? -5.315 9.699 10.919 1.00 97.06 296 HIS A CA 1
ATOM 2222 C C . HIS A 1 296 ? -4.463 8.465 10.632 1.00 97.06 296 HIS A C 1
ATOM 2224 O O . HIS A 1 296 ? -3.289 8.584 10.304 1.00 97.06 296 HIS A O 1
ATOM 2230 N N . ALA A 1 297 ? -5.062 7.279 10.722 1.00 96.50 297 ALA A N 1
ATOM 2231 C CA . ALA A 1 297 ? -4.371 6.019 10.502 1.00 96.50 297 ALA A CA 1
ATOM 2232 C C . ALA A 1 297 ? -5.241 5.053 9.701 1.00 96.50 297 ALA A C 1
ATOM 2234 O O . ALA A 1 297 ? -6.469 5.069 9.798 1.00 96.50 297 ALA A O 1
ATOM 2235 N N . LEU A 1 298 ? -4.589 4.184 8.938 1.00 94.62 298 LEU A N 1
ATOM 2236 C CA . LEU A 1 298 ? -5.209 3.028 8.302 1.00 94.62 298 LEU A CA 1
ATOM 2237 C C . LEU A 1 298 ? -4.760 1.775 9.049 1.00 94.62 298 LEU A C 1
ATOM 2239 O O . LEU A 1 298 ? -3.571 1.630 9.339 1.00 94.62 298 LEU A O 1
ATOM 2243 N N . VAL A 1 299 ? -5.699 0.883 9.352 1.00 94.94 299 VAL A N 1
ATOM 2244 C CA . VAL A 1 299 ? -5.426 -0.393 10.019 1.00 94.94 299 VAL A CA 1
ATOM 2245 C C . VAL A 1 299 ? -5.962 -1.519 9.149 1.00 94.94 299 VAL A C 1
ATOM 2247 O O . VAL A 1 299 ? -7.140 -1.539 8.802 1.00 94.94 299 VAL A O 1
ATOM 2250 N N . ASP A 1 300 ? -5.098 -2.453 8.781 1.00 90.31 300 ASP A N 1
ATOM 2251 C CA . ASP A 1 300 ? -5.408 -3.563 7.888 1.00 90.31 300 ASP A CA 1
ATOM 2252 C C . ASP A 1 300 ? -5.054 -4.905 8.525 1.00 90.31 300 ASP A C 1
ATOM 2254 O O . ASP A 1 300 ? -4.211 -4.988 9.422 1.00 90.31 300 ASP A O 1
ATOM 2258 N N . LEU A 1 301 ? -5.658 -5.969 7.999 1.00 85.31 301 LEU A N 1
ATOM 2259 C CA . LEU A 1 301 ? -5.227 -7.341 8.237 1.00 85.31 301 LEU A CA 1
ATOM 2260 C C . LEU A 1 301 ? -4.597 -7.914 6.969 1.00 85.31 301 LEU A C 1
ATOM 2262 O O . LEU A 1 301 ? -5.137 -7.777 5.868 1.00 85.31 301 LEU A O 1
ATOM 2266 N N . ASP A 1 302 ? -3.452 -8.573 7.122 1.00 76.94 302 ASP A N 1
ATOM 2267 C CA . ASP A 1 302 ? -2.892 -9.388 6.048 1.00 76.94 302 ASP A CA 1
ATOM 2268 C C . ASP A 1 302 ? -3.586 -10.760 5.950 1.00 76.94 302 ASP A C 1
ATOM 2270 O O . ASP A 1 302 ? -4.429 -11.121 6.771 1.00 76.94 302 ASP A O 1
ATOM 2274 N N . ARG A 1 303 ? -3.212 -11.572 4.951 1.00 68.56 303 ARG A N 1
ATOM 2275 C CA . ARG A 1 303 ? -3.797 -12.916 4.760 1.00 68.56 303 ARG A CA 1
ATOM 2276 C C . ARG A 1 303 ? -3.537 -13.887 5.916 1.00 68.56 303 ARG A C 1
ATOM 2278 O O . ARG A 1 303 ? -4.221 -14.898 6.015 1.00 68.56 303 ARG A O 1
ATOM 2285 N N . ALA A 1 304 ? -2.537 -13.619 6.752 1.00 72.19 304 ALA A N 1
ATOM 2286 C CA . ALA A 1 304 ? -2.246 -14.405 7.945 1.00 72.19 304 ALA A CA 1
ATOM 2287 C C . ALA A 1 304 ? -2.969 -13.856 9.191 1.00 72.19 304 ALA A C 1
ATOM 2289 O O . ALA A 1 304 ? -2.762 -14.372 10.289 1.00 72.19 304 ALA A O 1
ATOM 2290 N N . GLY A 1 305 ? -3.792 -12.813 9.038 1.00 79.50 305 GLY A N 1
ATOM 2291 C CA . GLY A 1 305 ? -4.481 -12.141 10.132 1.00 79.50 305 GLY A CA 1
ATOM 2292 C C . GLY A 1 305 ? -3.545 -11.330 11.028 1.00 79.50 305 GLY A C 1
ATOM 2293 O O . GLY A 1 305 ? -3.821 -11.167 12.213 1.00 79.50 305 GLY A O 1
ATOM 2294 N N . ARG A 1 306 ? -2.409 -10.859 10.500 1.00 83.69 306 ARG A N 1
ATOM 2295 C CA . ARG A 1 306 ? -1.496 -9.950 11.208 1.00 83.69 306 ARG A CA 1
ATOM 2296 C C . ARG A 1 306 ? -1.906 -8.508 10.943 1.00 83.69 306 ARG A C 1
ATOM 2298 O O . ARG A 1 306 ? -2.329 -8.179 9.837 1.00 83.69 306 ARG A O 1
ATOM 2305 N N . ILE A 1 307 ? -1.733 -7.658 11.950 1.00 87.81 307 ILE A N 1
ATOM 2306 C CA . ILE A 1 307 ? -2.152 -6.257 11.902 1.00 87.81 307 ILE A CA 1
ATOM 2307 C C . ILE A 1 307 ? -1.078 -5.421 11.207 1.00 87.81 307 ILE A C 1
ATOM 2309 O O . ILE A 1 307 ? 0.104 -5.466 11.567 1.00 87.81 307 ILE A O 1
ATOM 2313 N N . LEU A 1 308 ? -1.510 -4.643 10.224 1.00 89.06 308 LEU A N 1
ATOM 2314 C CA . LEU A 1 308 ? -0.715 -3.642 9.531 1.00 89.06 308 LEU A CA 1
ATOM 2315 C C . LEU A 1 308 ? -1.288 -2.262 9.851 1.00 89.06 308 LEU A C 1
ATOM 2317 O O . LEU A 1 308 ? -2.501 -2.078 9.845 1.00 89.06 308 LEU A O 1
ATOM 2321 N N . VAL A 1 309 ? -0.424 -1.293 10.125 1.00 90.38 309 VAL A N 1
ATOM 2322 C CA . VAL A 1 309 ? -0.813 0.079 10.455 1.00 90.38 309 VAL A CA 1
ATOM 2323 C C . VAL A 1 309 ? -0.031 1.037 9.575 1.00 90.38 309 VAL A C 1
ATOM 2325 O O . VAL A 1 309 ? 1.181 0.899 9.425 1.00 90.38 309 VAL A O 1
ATOM 2328 N N . THR A 1 310 ? -0.725 2.019 9.011 1.00 87.94 310 THR A N 1
ATOM 2329 C CA . THR A 1 310 ? -0.128 3.076 8.191 1.00 87.94 310 THR A CA 1
ATOM 2330 C C . THR A 1 310 ? -0.572 4.430 8.728 1.00 87.94 310 THR A C 1
ATOM 2332 O O . THR A 1 310 ? -1.771 4.664 8.881 1.00 87.94 310 THR A O 1
ATOM 2335 N N . ASP A 1 311 ? 0.372 5.330 8.997 1.00 90.00 311 ASP A N 1
ATOM 2336 C CA . ASP A 1 311 ? 0.052 6.737 9.255 1.00 90.00 311 ASP A CA 1
ATOM 2337 C C . ASP A 1 311 ? -0.422 7.396 7.953 1.00 90.00 311 ASP A C 1
ATOM 2339 O O . ASP A 1 311 ? 0.305 7.415 6.957 1.00 90.00 311 ASP A O 1
ATOM 2343 N N . TYR A 1 312 ? -1.645 7.926 7.948 1.00 92.38 312 TYR A N 1
ATOM 2344 C CA . TYR A 1 312 ? -2.270 8.502 6.759 1.00 92.38 312 TYR A CA 1
ATOM 2345 C C . TYR A 1 312 ? -1.962 9.996 6.624 1.00 92.38 312 TYR A C 1
ATOM 2347 O O . TYR A 1 312 ? -2.862 10.826 6.504 1.00 92.38 312 TYR A O 1
ATOM 2355 N N . HIS A 1 313 ? -0.669 10.329 6.670 1.00 87.75 313 HIS A N 1
ATOM 2356 C CA . HIS A 1 313 ? -0.172 11.709 6.645 1.00 87.75 313 HIS A CA 1
ATOM 2357 C C . HIS A 1 313 ? -0.839 12.588 7.710 1.00 87.75 313 HIS A C 1
ATOM 2359 O O . HIS A 1 313 ? -1.250 13.722 7.447 1.00 87.75 313 HIS A O 1
ATOM 2365 N N . SER A 1 314 ? -0.980 12.041 8.917 1.00 93.12 314 SER A N 1
ATOM 2366 C CA . SER A 1 314 ? -1.537 12.782 10.038 1.00 93.12 314 SER A CA 1
ATOM 2367 C C . SER A 1 314 ? -0.627 13.939 10.459 1.00 93.12 314 SER A C 1
ATOM 2369 O O . SER A 1 314 ? 0.584 13.935 10.250 1.00 93.12 314 SER A O 1
ATOM 2371 N N . THR A 1 315 ? -1.219 14.956 11.086 1.00 93.31 315 THR A N 1
ATOM 2372 C CA . THR A 1 315 ? -0.478 16.147 11.536 1.00 93.31 315 THR A CA 1
ATOM 2373 C C . THR A 1 315 ? 0.435 15.844 12.727 1.00 93.31 315 THR A C 1
ATOM 2375 O O . THR A 1 315 ? 1.484 16.463 12.865 1.00 93.31 315 THR A O 1
ATOM 2378 N N . HIS A 1 316 ? 0.046 14.894 13.580 1.00 93.94 316 HIS A N 1
ATOM 2379 C CA . HIS A 1 316 ? 0.741 14.587 14.838 1.00 93.94 316 HIS A CA 1
ATOM 2380 C C . HIS A 1 316 ? 1.411 13.202 14.847 1.00 93.94 316 HIS A C 1
ATOM 2382 O O . HIS A 1 316 ? 2.059 12.831 15.831 1.00 93.94 316 HIS A O 1
ATOM 2388 N N . GLY A 1 317 ? 1.297 12.462 13.743 1.00 93.62 317 GLY A N 1
ATOM 2389 C CA . GLY A 1 317 ? 1.885 11.143 13.563 1.00 93.62 317 GLY A CA 1
ATOM 2390 C C . GLY A 1 317 ? 1.167 10.033 14.329 1.00 93.62 317 GLY A C 1
ATOM 2391 O O . GLY A 1 317 ? 0.453 10.257 15.311 1.00 93.62 317 GLY A O 1
ATOM 2392 N N . VAL A 1 318 ? 1.445 8.799 13.911 1.00 95.25 318 VAL A N 1
ATOM 2393 C CA . VAL A 1 318 ? 1.070 7.578 14.635 1.00 95.25 318 VAL A CA 1
ATOM 2394 C C . VAL A 1 318 ? 2.270 7.077 15.425 1.00 95.25 318 VAL A C 1
ATOM 2396 O O . VAL A 1 318 ? 3.370 6.970 14.886 1.00 95.25 318 VAL A O 1
ATOM 2399 N N . HIS A 1 319 ? 2.067 6.731 16.695 1.00 94.31 319 HIS A N 1
ATOM 2400 C CA . HIS A 1 319 ? 3.143 6.242 17.560 1.00 94.31 319 HIS A CA 1
ATOM 2401 C C . HIS A 1 319 ? 2.776 4.896 18.170 1.00 94.31 319 HIS A C 1
ATOM 2403 O O . HIS A 1 319 ? 1.687 4.740 18.718 1.00 94.31 319 HIS A O 1
ATOM 2409 N N . LEU A 1 320 ? 3.693 3.933 18.149 1.00 92.06 320 LEU A N 1
ATOM 2410 C CA . LEU A 1 320 ? 3.554 2.727 18.962 1.00 92.06 320 LEU A CA 1
ATOM 2411 C C . LEU A 1 320 ? 3.884 3.071 20.422 1.00 92.06 320 LEU A C 1
ATOM 2413 O O . LEU A 1 320 ? 4.944 3.623 20.717 1.00 92.06 320 LEU A O 1
ATOM 2417 N N . SER A 1 321 ? 2.972 2.758 21.337 1.00 86.12 321 SER A N 1
ATOM 2418 C CA . SER A 1 321 ? 3.111 3.026 22.771 1.00 86.12 321 SER A CA 1
ATOM 2419 C C . SER A 1 321 ? 3.690 1.800 23.490 1.00 86.12 321 SER A C 1
ATOM 2421 O O . SER A 1 321 ? 3.175 0.695 23.324 1.00 86.12 321 SER A O 1
ATOM 2423 N N . GLY A 1 322 ? 4.750 1.979 24.291 1.00 76.06 322 GLY A N 1
ATOM 2424 C CA . GLY A 1 322 ? 5.464 0.900 24.994 1.00 76.06 322 GLY A CA 1
ATOM 2425 C C . GLY A 1 322 ? 6.907 1.280 25.359 1.00 76.06 322 GLY A C 1
ATOM 2426 O O . GLY A 1 322 ? 7.281 2.442 25.240 1.00 76.06 322 GLY A O 1
ATOM 2427 N N . ALA A 1 323 ? 7.725 0.298 25.770 1.00 50.53 323 ALA A N 1
ATOM 2428 C CA . ALA A 1 323 ? 9.111 0.495 26.238 1.00 50.53 323 ALA A CA 1
ATOM 2429 C C . ALA A 1 323 ? 10.072 1.103 25.190 1.00 50.53 323 ALA A C 1
ATOM 2431 O O . ALA A 1 323 ? 11.154 1.565 25.536 1.00 50.53 323 ALA A O 1
ATOM 2432 N N . GLY A 1 324 ? 9.661 1.151 23.923 1.00 57.16 324 GLY A N 1
ATOM 2433 C CA . GLY A 1 324 ? 10.282 1.963 22.884 1.00 57.16 324 GLY A CA 1
ATOM 2434 C C . GLY A 1 324 ? 9.190 2.677 22.099 1.00 57.16 324 GLY A C 1
ATOM 2435 O O . GLY A 1 324 ? 8.538 2.064 21.252 1.00 57.16 324 GLY A O 1
ATOM 2436 N N . HIS A 1 325 ? 8.963 3.959 22.390 1.00 58.53 325 HIS A N 1
ATOM 2437 C CA . HIS A 1 325 ? 8.085 4.790 21.572 1.00 58.53 325 HIS A CA 1
ATOM 2438 C C . HIS A 1 325 ? 8.677 4.882 20.164 1.00 58.53 325 HIS A C 1
ATOM 2440 O O . HIS A 1 325 ? 9.746 5.457 19.976 1.00 58.53 325 HIS A O 1
ATOM 2446 N N . SER A 1 326 ? 7.999 4.301 19.176 1.00 79.56 326 SER A N 1
ATOM 2447 C CA . SER A 1 326 ? 8.403 4.409 17.773 1.00 79.56 326 SER A CA 1
ATOM 2448 C C . SER A 1 326 ? 7.355 5.200 17.006 1.00 79.56 326 SER A C 1
ATOM 2450 O O . SER A 1 326 ? 6.188 4.810 16.938 1.00 79.56 326 SER A O 1
ATOM 2452 N N . ALA A 1 327 ? 7.778 6.338 16.458 1.00 88.12 327 ALA A N 1
ATOM 2453 C CA . ALA A 1 327 ? 6.971 7.122 15.538 1.00 88.12 327 ALA A CA 1
ATOM 2454 C C . ALA A 1 327 ? 6.967 6.438 14.169 1.00 88.12 327 ALA A C 1
ATOM 2456 O O . ALA A 1 327 ? 8.016 6.033 13.656 1.00 88.12 327 ALA A O 1
ATOM 2457 N N . PHE A 1 328 ? 5.788 6.301 13.579 1.00 84.88 328 PHE A N 1
ATOM 2458 C CA . PHE A 1 328 ? 5.642 5.762 12.238 1.00 84.88 328 PHE A CA 1
ATOM 2459 C C . PHE A 1 328 ? 5.933 6.862 11.226 1.00 84.88 328 PHE A C 1
ATOM 2461 O O . PHE A 1 328 ? 5.553 8.015 11.406 1.00 84.88 328 PHE A O 1
ATOM 2468 N N . SER A 1 329 ? 6.633 6.505 10.154 1.00 79.12 329 SER A N 1
ATOM 2469 C CA . SER A 1 329 ? 6.793 7.400 9.015 1.00 79.12 329 SER A CA 1
ATOM 2470 C C . SER A 1 329 ? 5.478 7.457 8.226 1.00 79.12 329 SER A C 1
ATOM 2472 O O . SER A 1 329 ? 4.935 6.393 7.908 1.00 79.12 329 SER A O 1
ATOM 2474 N N . PRO A 1 330 ? 4.972 8.654 7.878 1.00 80.44 330 PRO A N 1
ATOM 2475 C CA . PRO A 1 330 ? 3.779 8.806 7.051 1.00 80.44 330 PRO A CA 1
ATOM 2476 C C . PRO A 1 330 ? 3.832 7.968 5.772 1.00 80.44 330 PRO A C 1
ATOM 2478 O O . PRO A 1 330 ? 4.860 7.911 5.099 1.00 80.44 330 PRO A O 1
ATOM 2481 N N . GLY A 1 331 ? 2.726 7.299 5.448 1.00 70.69 331 GLY A N 1
ATOM 2482 C CA . GLY A 1 331 ? 2.595 6.442 4.270 1.00 70.69 331 GLY A CA 1
ATOM 2483 C C . GLY A 1 331 ? 3.289 5.081 4.378 1.00 70.69 331 GLY A C 1
ATOM 2484 O O . GLY A 1 331 ? 2.980 4.201 3.579 1.00 70.69 331 GLY A O 1
ATOM 2485 N N . VAL A 1 332 ? 4.166 4.863 5.368 1.00 75.75 332 VAL A N 1
ATOM 2486 C CA . VAL A 1 332 ? 4.887 3.597 5.563 1.00 75.75 332 VAL A CA 1
ATOM 2487 C C . VAL A 1 332 ? 4.033 2.583 6.327 1.00 75.75 332 VAL A C 1
ATOM 2489 O O . VAL A 1 332 ? 3.394 2.917 7.323 1.00 75.75 332 VAL A O 1
ATOM 2492 N N . VAL A 1 333 ? 4.042 1.326 5.870 1.00 78.62 333 VAL A N 1
ATOM 2493 C CA . VAL A 1 333 ? 3.296 0.225 6.497 1.00 78.62 333 VAL A CA 1
ATOM 2494 C C . VAL A 1 333 ? 4.132 -0.416 7.594 1.00 78.62 333 VAL A C 1
ATOM 2496 O O . VAL A 1 333 ? 5.208 -0.956 7.331 1.00 78.62 333 VAL A O 1
ATOM 2499 N N . TYR A 1 334 ? 3.600 -0.430 8.808 1.00 81.38 334 TYR A N 1
ATOM 2500 C CA . TYR A 1 334 ? 4.209 -1.078 9.960 1.00 81.38 334 TYR A CA 1
ATOM 2501 C C . TYR A 1 334 ? 3.402 -2.305 10.359 1.00 81.38 334 TYR A C 1
ATOM 2503 O O . TYR A 1 334 ? 2.191 -2.234 10.558 1.00 81.38 334 TYR A O 1
ATOM 2511 N N . ARG A 1 335 ? 4.077 -3.446 10.517 1.00 85.38 335 ARG A N 1
ATOM 2512 C CA . ARG A 1 335 ? 3.465 -4.628 11.128 1.00 85.38 335 ARG A CA 1
ATOM 2513 C C . ARG A 1 335 ? 3.522 -4.487 12.642 1.00 85.38 335 ARG A C 1
ATOM 2515 O O . ARG A 1 335 ? 4.614 -4.373 13.196 1.00 85.38 335 ARG A O 1
ATOM 2522 N N . VAL A 1 336 ? 2.372 -4.570 13.301 1.00 87.81 336 VAL A N 1
ATOM 2523 C CA . VAL A 1 336 ? 2.275 -4.487 14.764 1.00 87.81 336 VAL A CA 1
ATOM 2524 C C . VAL A 1 336 ? 1.740 -5.797 15.347 1.00 87.81 336 VAL A C 1
ATOM 2526 O O . VAL A 1 336 ? 0.975 -6.504 14.683 1.00 87.81 336 VAL A O 1
ATOM 2529 N N . PRO A 1 337 ? 2.162 -6.184 16.564 1.00 89.44 337 PRO A N 1
ATOM 2530 C CA . PRO A 1 337 ? 1.610 -7.361 17.220 1.00 89.44 337 PRO A CA 1
ATOM 2531 C C . PRO A 1 337 ? 0.135 -7.145 17.589 1.00 89.44 337 PRO A C 1
ATOM 2533 O O . PRO A 1 337 ? -0.302 -6.025 17.845 1.00 89.44 337 PRO A O 1
ATOM 2536 N N . SER A 1 338 ? -0.631 -8.235 17.662 1.00 92.62 338 SER A N 1
ATOM 2537 C CA . SER A 1 338 ? -1.988 -8.189 18.218 1.00 92.62 338 SER A CA 1
ATOM 2538 C C . SER A 1 338 ? -1.937 -7.743 19.680 1.00 92.62 338 SER A C 1
ATOM 2540 O O . SER A 1 338 ? -1.138 -8.255 20.461 1.00 92.62 338 SER A O 1
ATOM 2542 N N . GLY A 1 339 ? -2.792 -6.793 20.047 1.00 94.38 339 GLY A N 1
ATOM 2543 C CA . GLY A 1 339 ? -2.805 -6.137 21.350 1.00 94.38 339 GLY A CA 1
ATOM 2544 C C . GLY A 1 339 ? -1.895 -4.909 21.451 1.00 94.38 339 GLY A C 1
ATOM 2545 O O . GLY A 1 339 ? -1.782 -4.365 22.549 1.00 94.38 339 GLY A O 1
ATOM 2546 N N . ALA A 1 340 ? -1.261 -4.475 20.355 1.00 93.44 340 ALA A N 1
ATOM 2547 C CA . ALA A 1 340 ? -0.438 -3.269 20.314 1.00 93.44 340 ALA A CA 1
ATOM 2548 C C . ALA A 1 340 ? -1.243 -2.013 20.673 1.00 93.44 340 ALA A C 1
ATOM 2550 O O . ALA A 1 340 ? -2.386 -1.861 20.245 1.00 93.44 340 ALA A O 1
ATOM 2551 N N . ARG A 1 341 ? -0.621 -1.091 21.418 1.00 95.81 341 ARG A N 1
ATOM 2552 C CA . ARG A 1 341 ? -1.197 0.221 21.737 1.00 95.81 341 ARG A CA 1
ATOM 2553 C C . ARG A 1 341 ? -0.648 1.273 20.786 1.00 95.81 341 ARG A C 1
ATOM 2555 O O . ARG A 1 341 ? 0.563 1.470 20.721 1.00 95.81 341 ARG A O 1
ATOM 2562 N N . LEU A 1 342 ? -1.527 1.952 20.071 1.00 95.62 342 LEU A N 1
ATOM 2563 C CA . LEU A 1 342 ? -1.204 3.041 19.162 1.00 95.62 342 LEU A CA 1
ATOM 2564 C C . LEU A 1 342 ? -1.654 4.354 19.793 1.00 95.62 342 LEU A C 1
ATOM 2566 O O . LEU A 1 342 ? -2.755 4.438 20.326 1.00 95.62 342 LEU A O 1
ATOM 2570 N N . ARG A 1 343 ? -0.813 5.381 19.716 1.00 95.81 343 ARG A N 1
ATOM 2571 C CA . ARG A 1 343 ? -1.176 6.755 20.049 1.00 95.81 343 ARG A CA 1
ATOM 2572 C C . ARG A 1 343 ? -1.379 7.537 18.756 1.00 95.81 343 ARG A C 1
ATOM 2574 O O . ARG A 1 343 ? -0.468 7.609 17.930 1.00 95.81 343 ARG A O 1
ATOM 2581 N N . LEU A 1 344 ? -2.568 8.107 18.616 1.00 95.69 344 LEU A N 1
ATOM 2582 C CA . LEU A 1 344 ? -3.026 8.951 17.520 1.00 95.69 344 LEU A CA 1
ATOM 2583 C C . LEU A 1 344 ? -3.283 10.333 18.123 1.00 95.69 344 LEU A C 1
ATOM 2585 O O . LEU A 1 344 ? -4.325 10.546 18.736 1.00 95.69 344 LEU A O 1
ATOM 2589 N N . GLY A 1 345 ? -2.324 11.255 18.036 1.00 93.50 345 GLY A N 1
ATOM 2590 C CA . GLY A 1 345 ? -2.429 12.523 18.770 1.00 93.50 345 GLY A CA 1
ATOM 2591 C C . GLY A 1 345 ? -2.640 12.317 20.284 1.00 93.50 345 GLY A C 1
ATOM 2592 O O . GLY A 1 345 ? -1.778 11.746 20.954 1.00 93.50 345 GLY A O 1
ATOM 2593 N N . ASP A 1 346 ? -3.783 12.772 20.803 1.00 93.25 346 ASP A N 1
ATOM 2594 C CA . ASP A 1 346 ? -4.235 12.686 22.200 1.00 93.25 346 ASP A CA 1
ATOM 2595 C C . ASP A 1 346 ? -4.984 11.386 22.531 1.00 93.25 346 ASP A C 1
ATOM 2597 O O . ASP A 1 346 ? -5.248 11.113 23.698 1.00 93.25 346 ASP A O 1
ATOM 2601 N N . VAL A 1 347 ? -5.301 10.565 21.528 1.00 94.75 347 VAL A N 1
ATOM 2602 C CA . VAL A 1 347 ? -6.050 9.314 21.698 1.00 94.75 347 VAL A CA 1
ATOM 2603 C C . VAL A 1 347 ? -5.093 8.129 21.739 1.00 94.75 347 VAL A C 1
ATOM 2605 O O . VAL A 1 347 ? -4.224 7.996 20.873 1.00 94.75 347 VAL A O 1
ATOM 2608 N N . VAL A 1 348 ? -5.281 7.219 22.697 1.00 95.12 348 VAL A N 1
ATOM 2609 C CA . VAL A 1 348 ? -4.665 5.890 22.661 1.00 95.12 348 VAL A CA 1
ATOM 2610 C C . VAL A 1 348 ? -5.727 4.854 22.310 1.00 95.12 348 VAL A C 1
ATOM 2612 O O . VAL A 1 348 ? -6.847 4.870 22.816 1.00 95.12 348 VAL A O 1
ATOM 2615 N N . CYS A 1 349 ? -5.372 3.948 21.406 1.00 95.94 349 CYS A N 1
ATOM 2616 C CA . CYS A 1 349 ? -6.182 2.785 21.084 1.00 95.94 349 CYS A CA 1
ATOM 2617 C C . CYS A 1 349 ? -5.339 1.516 21.123 1.00 95.94 349 CYS A C 1
ATOM 2619 O O . CYS A 1 349 ? -4.119 1.536 20.945 1.00 95.94 349 CYS A O 1
ATOM 2621 N N . ARG A 1 350 ? -5.991 0.389 21.362 1.00 97.06 350 ARG A N 1
ATOM 2622 C CA . ARG A 1 350 ? -5.418 -0.942 21.281 1.00 97.06 350 ARG A CA 1
ATOM 2623 C C . ARG A 1 350 ? -5.961 -1.629 20.041 1.00 97.06 350 ARG A C 1
ATOM 2625 O O . ARG A 1 350 ? -7.169 -1.685 19.842 1.00 97.06 350 ARG A O 1
ATOM 2632 N N . VAL A 1 351 ? -5.066 -2.166 19.220 1.00 96.56 351 VAL A N 1
ATOM 2633 C CA . VAL A 1 351 ? -5.428 -2.944 18.033 1.00 96.56 351 VAL A CA 1
ATOM 2634 C C . VAL A 1 351 ? -5.139 -4.415 18.279 1.00 96.56 351 VAL A C 1
ATOM 2636 O O . VAL A 1 351 ? -4.028 -4.789 18.656 1.00 96.56 351 VAL A O 1
ATOM 2639 N N . SER A 1 352 ? -6.129 -5.269 18.076 1.00 96.25 352 SER A N 1
ATOM 2640 C CA . SER A 1 352 ? -6.023 -6.716 18.256 1.00 96.25 352 SER A CA 1
ATOM 2641 C C . SER A 1 352 ? -6.752 -7.460 17.143 1.00 96.25 352 SER A C 1
ATOM 2643 O O . SER A 1 352 ? -7.407 -6.876 16.281 1.00 96.25 352 SER A O 1
ATOM 2645 N N . THR A 1 353 ? -6.574 -8.778 17.126 1.00 93.75 353 THR A N 1
ATOM 2646 C CA . THR A 1 353 ? -7.359 -9.673 16.280 1.00 93.75 353 THR A CA 1
ATOM 2647 C C . THR A 1 353 ? -8.046 -10.718 17.125 1.00 93.75 353 THR A C 1
ATOM 2649 O O . THR A 1 353 ? -7.446 -11.257 18.057 1.00 93.75 353 THR A O 1
ATOM 2652 N N . GLU A 1 354 ? -9.272 -11.036 16.749 1.00 92.31 354 GLU A N 1
ATOM 2653 C CA . GLU A 1 354 ? -10.083 -12.078 17.369 1.00 92.31 354 GLU A CA 1
ATOM 2654 C C . GLU A 1 354 ? -10.573 -13.046 16.283 1.00 92.31 354 GLU A C 1
ATOM 2656 O O . GLU A 1 354 ? -10.606 -12.676 15.104 1.00 92.31 354 GLU A O 1
ATOM 2661 N N . PRO A 1 355 ? -10.906 -14.305 16.615 1.00 85.44 355 PRO A N 1
ATOM 2662 C CA . PRO A 1 355 ? -11.579 -15.192 15.673 1.00 85.44 355 PRO A CA 1
ATOM 2663 C C . PRO A 1 355 ? -12.872 -14.530 15.188 1.00 85.44 355 PRO A C 1
ATOM 2665 O O . PRO A 1 355 ? -13.665 -14.060 16.003 1.00 85.44 355 PRO A O 1
ATOM 2668 N N . ALA A 1 356 ? -13.087 -14.469 13.875 1.00 75.75 356 ALA A N 1
ATOM 2669 C CA . ALA A 1 356 ? -14.353 -13.984 13.354 1.00 75.75 356 ALA A CA 1
ATOM 2670 C C . ALA A 1 356 ? -15.451 -14.963 13.781 1.00 75.75 356 ALA A C 1
ATOM 2672 O O . ALA A 1 356 ? -15.338 -16.168 13.550 1.00 75.75 356 ALA A O 1
ATOM 2673 N N . LEU A 1 357 ? -16.500 -14.446 14.419 1.00 69.38 357 LEU A N 1
ATOM 2674 C CA . LEU A 1 357 ? -17.708 -15.216 14.677 1.00 69.38 357 LEU A CA 1
ATOM 2675 C C . LEU A 1 357 ? -18.315 -15.564 13.314 1.00 69.38 357 LEU A C 1
ATOM 2677 O O . LEU A 1 357 ? -18.819 -14.688 12.615 1.00 69.38 357 LEU A O 1
ATOM 2681 N N . THR A 1 358 ? -18.205 -16.827 12.905 1.00 54.78 358 THR A N 1
ATOM 2682 C CA . THR A 1 358 ? -18.973 -17.373 11.783 1.00 54.78 358 THR A CA 1
ATOM 2683 C C . THR A 1 358 ? -20.437 -17.390 12.203 1.00 54.78 358 THR A C 1
ATOM 2685 O O . THR A 1 358 ? -20.830 -18.254 12.989 1.00 54.78 358 THR A O 1
ATOM 2688 N N . GLY A 1 359 ? -21.179 -16.373 11.766 1.00 47.25 359 GLY A N 1
ATOM 2689 C CA . GLY A 1 359 ? -22.635 -16.293 11.881 1.00 47.25 359 GLY A CA 1
ATOM 2690 C C . GLY A 1 359 ? -23.335 -17.099 10.803 1.00 47.25 359 GLY A C 1
ATOM 2691 O O . GLY A 1 359 ? -22.745 -17.233 9.705 1.00 47.25 359 GLY A O 1
#

Secondary structure (DSSP, 8-state):
-------PPPPTTTSPPS-S-EEEEE-TTSEEEEEETTEEEEEE-SSHHHHHHHHHHHHHHHHHHTTS-EEEEEEETTEEEEEEEPTTSEEEEB-TTS-B---TT-----EEPEEE-TTT--EEETT-SB-TTT--BSTT--TT------------------------------------------------------------------------------------------------------PPPEEEEEEETTS-EEEESS-EEEESSPPPBTTBEEEE---SSS-S-SS-EEEEE-TT--EEEEE-S-SS-EEEESSS-EEPPTT-EEEE-TTEEEEETTEEEEEEEEE----

Foldseek 3Di:
DDPDPDPDQDDVPQFAFCPQPWEWEAEQQLWTWIDTLNNIDITHDRGRLLSVQLSLLVQLVVQLVLVAWYWYFYHYDHDTFIWTRHVQLWIFGDDPRRHGPDDVPDDTDIDFRWFAFPPPGHIDTSNDQADPPPRHGSRSGDPDDPPPPDDDDDDDDDDDDDDDDDDDDDDDDDDDDDDDDDDDDDDDDDDDDDDDDDDDDDDDDDDDDDDDDDDDDDDDDDDDDDDDDDDDDDPPPPPPVPPPPQPFQKWKWKAWPVRDIDTGSWKAFEWQQEDDDRNHDYDHDDDPPRQTDNGAKIWGAGSNRWIKIAGQPGPNFKWWDDPDTDGHDHSDIDTDGAQTWIDRGPIIMGIHMDRDPPD

pLDDT: mean 71.07, std 23.38, range [27.56, 97.44]